Protein AF-A0A950GGT5-F1 (afdb_monomer_lite)

pLDDT: mean 89.93, std 8.47, range [49.12, 97.88]

Secondary structure (DSSP, 8-state):
-EEEEEEETTTTEEEEEEEEEEEES-THHHHHHHHHHHHTTPPPP--GGG-TTTT-EEEEEEEEEEEEEEEEEEETTEEEEEEEEEEEEEESEEEEEEEEEEEEEE--S-TTT--GGG--STT-PPPPPPPPPTTPPPEEEEEEEEEEEEEEEEHHHH--SS--SS---TTTB-SEEEEEEEEEEEE-TTSEEEEEEEEEE--SBSSSTT---EEEEEEEEEE---

Radius of gyration: 19.51 Å; chains: 1; bounding box: 48×32×56 Å

Structure (mmCIF, N/CA/C/O backbone):
data_AF-A0A950GGT5-F1
#
_entry.id   AF-A0A950GGT5-F1
#
loop_
_atom_site.group_PDB
_atom_site.id
_atom_site.type_symbol
_atom_site.label_atom_id
_atom_site.label_alt_id
_atom_site.label_comp_id
_atom_site.label_asym_id
_atom_site.label_entity_id
_atom_site.label_seq_id
_atom_site.pdbx_PDB_ins_code
_atom_site.Cartn_x
_atom_site.Cartn_y
_atom_site.Cartn_z
_atom_site.occupancy
_atom_site.B_iso_or_equiv
_atom_site.auth_seq_id
_atom_site.auth_comp_id
_atom_site.auth_asym_id
_atom_site.auth_atom_id
_atom_site.pdbx_PDB_model_num
ATOM 1 N N . SER A 1 1 ? 3.793 -14.021 6.081 1.00 65.44 1 SER A N 1
ATOM 2 C CA . SER A 1 1 ? 2.781 -14.012 5.007 1.00 65.44 1 SER A CA 1
ATOM 3 C C . SER A 1 1 ? 3.219 -14.986 3.924 1.00 65.44 1 SER A C 1
ATOM 5 O O . SER A 1 1 ? 4.414 -15.209 3.765 1.00 65.44 1 SER A O 1
ATOM 7 N N . ALA A 1 2 ? 2.273 -15.600 3.218 1.00 77.38 2 ALA A N 1
ATOM 8 C CA . ALA A 1 2 ? 2.533 -16.415 2.033 1.00 77.38 2 ALA A CA 1
ATOM 9 C C . ALA A 1 2 ? 1.806 -15.784 0.844 1.00 77.38 2 ALA A C 1
ATOM 11 O O . ALA A 1 2 ? 0.680 -15.319 1.000 1.00 77.38 2 ALA A O 1
ATOM 12 N N . GLY A 1 3 ? 2.434 -15.742 -0.329 1.00 80.56 3 GLY A N 1
ATOM 13 C CA . GLY A 1 3 ? 1.868 -15.087 -1.504 1.00 80.56 3 GLY A CA 1
ATOM 14 C C . GLY A 1 3 ? 2.133 -15.864 -2.783 1.00 80.56 3 GLY A C 1
ATOM 15 O O . GLY A 1 3 ? 3.151 -16.540 -2.913 1.00 80.56 3 GLY A O 1
ATOM 16 N N . ARG A 1 4 ? 1.210 -15.756 -3.736 1.00 84.81 4 ARG A N 1
ATOM 17 C CA . ARG A 1 4 ? 1.346 -16.307 -5.084 1.00 84.81 4 ARG A CA 1
ATOM 18 C C . ARG A 1 4 ? 0.984 -15.241 -6.103 1.00 84.81 4 ARG A C 1
ATOM 20 O O . ARG A 1 4 ? 0.056 -14.464 -5.887 1.00 84.81 4 ARG A O 1
ATOM 27 N N . ARG A 1 5 ? 1.703 -15.232 -7.223 1.00 86.69 5 ARG A N 1
ATOM 28 C CA . ARG A 1 5 ? 1.415 -14.386 -8.378 1.00 86.69 5 ARG A CA 1
ATOM 29 C C . ARG A 1 5 ? 1.365 -15.233 -9.641 1.00 86.69 5 ARG A C 1
ATOM 31 O O . ARG A 1 5 ? 2.192 -16.122 -9.826 1.00 86.69 5 ARG A O 1
ATOM 38 N N . TYR A 1 6 ? 0.392 -14.945 -10.490 1.00 90.25 6 TYR A N 1
ATOM 39 C CA . TYR A 1 6 ? 0.270 -15.494 -11.832 1.00 90.25 6 TYR A CA 1
ATOM 40 C C . TYR A 1 6 ? 0.223 -14.333 -12.821 1.00 90.25 6 TYR A C 1
ATOM 42 O O . TYR A 1 6 ? -0.478 -13.351 -12.589 1.00 90.25 6 TYR A O 1
ATOM 50 N N . VAL A 1 7 ? 0.985 -14.426 -13.905 1.00 91.00 7 VAL A N 1
ATOM 51 C CA . VAL A 1 7 ? 1.104 -13.363 -14.904 1.00 91.00 7 VAL A CA 1
ATOM 52 C C . VAL A 1 7 ? 0.819 -13.961 -16.272 1.00 91.00 7 VAL A C 1
ATOM 54 O O . VAL A 1 7 ? 1.401 -14.981 -16.629 1.00 91.00 7 VAL A O 1
ATOM 57 N N . SER A 1 8 ? -0.043 -13.299 -17.038 1.00 93.06 8 SER A N 1
ATOM 58 C CA . SER A 1 8 ? -0.259 -13.556 -18.458 1.00 93.06 8 SER A CA 1
ATOM 59 C C . SER A 1 8 ? 0.102 -12.283 -19.233 1.00 93.06 8 SER A C 1
ATOM 61 O O . SER A 1 8 ? -0.724 -11.369 -19.328 1.00 93.06 8 SER A O 1
ATOM 63 N N . PRO A 1 9 ? 1.349 -12.175 -19.736 1.00 86.00 9 PRO A N 1
ATOM 64 C CA . PRO A 1 9 ? 1.796 -10.994 -20.471 1.00 86.00 9 PRO A CA 1
ATOM 65 C C . PRO A 1 9 ? 0.987 -10.754 -21.748 1.00 86.00 9 PRO A C 1
ATOM 67 O O . PRO A 1 9 ? 0.611 -9.619 -22.007 1.00 86.00 9 PRO A O 1
ATOM 70 N N . GLU A 1 10 ? 0.657 -11.818 -22.488 1.00 89.50 10 GLU A N 1
ATOM 71 C CA . GLU A 1 10 ? -0.132 -11.749 -23.729 1.00 89.50 10 GLU A CA 1
ATOM 72 C C . GLU A 1 10 ? -1.536 -11.187 -23.498 1.00 89.50 10 GLU A C 1
ATOM 74 O O . GLU A 1 10 ? -2.029 -10.388 -24.287 1.00 89.50 10 GLU A O 1
ATOM 79 N N . ALA A 1 11 ? -2.169 -11.564 -22.384 1.00 92.25 11 ALA A N 1
ATOM 80 C CA . ALA A 1 11 ? -3.469 -11.028 -22.006 1.00 92.25 11 ALA A CA 1
ATOM 81 C C . ALA A 1 11 ? -3.375 -9.650 -21.328 1.00 92.25 11 ALA A C 1
ATOM 83 O O . ALA A 1 11 ? -4.411 -9.057 -21.035 1.00 92.25 11 ALA A O 1
ATOM 84 N N . GLY A 1 12 ? -2.169 -9.161 -21.012 1.00 94.69 12 GLY A N 1
ATOM 85 C CA . GLY A 1 12 ? -1.969 -7.928 -20.252 1.00 94.69 12 GLY A CA 1
ATOM 86 C C . GLY A 1 12 ? -2.544 -7.995 -18.834 1.00 94.69 12 GLY A C 1
ATOM 87 O O . GLY A 1 12 ? -3.018 -6.982 -18.325 1.00 94.69 12 GLY A O 1
ATOM 88 N N . VAL A 1 13 ? -2.548 -9.175 -18.195 1.00 96.00 13 VAL A N 1
ATOM 89 C CA . VAL A 1 13 ? -3.193 -9.398 -16.887 1.00 96.00 13 VAL A CA 1
ATOM 90 C C . VAL A 1 13 ? -2.252 -10.082 -15.894 1.00 96.00 13 VAL A C 1
ATOM 92 O O . VAL A 1 13 ? -1.500 -10.994 -16.236 1.00 96.00 13 VAL A O 1
ATOM 95 N N . ALA A 1 14 ? -2.334 -9.671 -14.630 1.00 93.38 14 ALA A N 1
ATOM 96 C CA . ALA A 1 14 ? -1.645 -10.308 -13.517 1.00 93.38 14 ALA A CA 1
ATOM 97 C C . ALA A 1 14 ? -2.602 -10.504 -12.339 1.00 93.38 14 ALA A C 1
ATOM 99 O O . ALA A 1 14 ? -3.443 -9.654 -12.053 1.00 93.38 14 ALA A O 1
ATOM 100 N N . TYR A 1 15 ? -2.455 -11.627 -11.650 1.00 92.88 15 TYR A N 1
ATOM 101 C CA . TYR A 1 15 ? -3.215 -11.984 -10.463 1.00 92.88 15 TYR A CA 1
ATOM 102 C C . TYR A 1 15 ? -2.256 -12.175 -9.300 1.00 92.88 15 TYR A C 1
ATOM 104 O O . TYR A 1 15 ? -1.205 -12.800 -9.458 1.00 92.88 15 TYR A O 1
ATOM 112 N N . SER A 1 16 ? -2.620 -11.685 -8.125 1.00 90.50 16 SER A N 1
ATOM 113 C CA . SER A 1 16 ? -1.920 -11.990 -6.883 1.00 90.50 16 SER A CA 1
ATOM 114 C C . SER A 1 16 ? -2.898 -12.431 -5.812 1.00 90.50 16 SER A C 1
ATOM 116 O O . SER A 1 16 ? -4.041 -11.990 -5.773 1.00 90.50 16 SER A O 1
ATOM 118 N N . SER A 1 17 ? -2.430 -13.310 -4.937 1.00 90.12 17 SER A N 1
ATOM 119 C CA . SER A 1 17 ? -3.136 -13.694 -3.723 1.00 90.12 17 SER A CA 1
ATOM 120 C C . SER A 1 17 ? -2.151 -13.779 -2.570 1.00 90.12 17 SER A C 1
ATOM 122 O O . SER A 1 17 ? -1.040 -14.283 -2.764 1.00 90.12 17 SER A O 1
ATOM 124 N N . SER A 1 18 ? -2.554 -13.348 -1.383 1.00 89.00 18 SER A N 1
ATOM 125 C CA . SER A 1 18 ? -1.742 -13.422 -0.172 1.00 89.00 18 SER A CA 1
ATOM 126 C C . SER A 1 18 ? -2.561 -13.946 1.006 1.00 89.00 18 SER A C 1
ATOM 128 O O . SER A 1 18 ? -3.765 -13.721 1.105 1.00 89.00 18 SER A O 1
ATOM 130 N N . LEU A 1 19 ? -1.895 -14.678 1.895 1.00 90.69 19 LEU A N 1
ATOM 131 C CA . LEU A 1 19 ? -2.415 -15.096 3.187 1.00 90.69 19 LEU A CA 1
ATOM 132 C C . LEU A 1 19 ? -1.481 -14.571 4.277 1.00 90.69 19 LEU A C 1
ATOM 134 O O . LEU A 1 19 ? -0.281 -14.874 4.305 1.00 90.69 19 LEU A O 1
ATOM 138 N N . THR A 1 20 ? -2.045 -13.799 5.192 1.00 90.12 20 THR A N 1
ATOM 139 C CA . THR A 1 20 ? -1.350 -13.240 6.346 1.00 90.12 20 THR A CA 1
ATOM 140 C C . THR A 1 20 ? -1.966 -13.808 7.611 1.00 90.12 20 THR A C 1
ATOM 142 O O . THR A 1 20 ? -3.182 -13.822 7.762 1.00 90.12 20 THR A O 1
ATOM 145 N N . PHE A 1 21 ? -1.113 -14.275 8.515 1.00 91.75 21 PHE A N 1
ATOM 146 C CA . PHE A 1 21 ? -1.467 -14.689 9.865 1.00 91.75 21 PHE A CA 1
ATOM 147 C C . PHE A 1 21 ? -0.651 -13.844 10.839 1.00 91.75 21 PHE A C 1
ATOM 149 O O . PHE A 1 21 ? 0.522 -13.565 10.573 1.00 91.75 21 PHE A O 1
ATOM 156 N N . GLY A 1 22 ? -1.261 -13.435 11.944 1.00 91.62 22 GLY A N 1
ATOM 157 C CA . GLY A 1 22 ? -0.609 -12.614 12.953 1.00 91.62 22 GLY A CA 1
ATOM 158 C C . GLY A 1 22 ? -1.349 -12.631 14.281 1.00 91.62 22 GLY A C 1
ATOM 159 O O . GLY A 1 22 ? -2.298 -13.389 14.470 1.00 91.62 22 GLY A O 1
ATOM 160 N N . ILE A 1 23 ? -0.902 -11.776 15.197 1.00 92.94 23 ILE A N 1
ATOM 161 C CA . ILE A 1 23 ? -1.513 -11.570 16.511 1.00 92.94 23 ILE A CA 1
ATOM 162 C C . ILE A 1 23 ? -1.778 -10.069 16.671 1.00 92.94 23 ILE A C 1
ATOM 164 O O . ILE A 1 23 ? -0.880 -9.258 16.443 1.00 92.94 23 ILE A O 1
ATOM 168 N N . MET A 1 24 ? -3.004 -9.701 17.040 1.00 92.12 24 MET A N 1
ATOM 169 C CA . MET A 1 24 ? -3.442 -8.321 17.278 1.00 92.12 24 MET A CA 1
ATOM 170 C C . MET A 1 24 ? -3.563 -8.040 18.780 1.00 92.12 24 MET A C 1
ATOM 172 O O . MET A 1 24 ? -3.943 -8.934 19.526 1.00 92.12 24 MET A O 1
ATOM 176 N N . GLY A 1 25 ? -3.271 -6.806 19.210 1.00 91.00 25 GLY A N 1
ATOM 177 C CA . GLY A 1 25 ? -3.500 -6.351 20.591 1.00 91.00 25 GLY A CA 1
ATOM 178 C C . GLY A 1 25 ? -2.422 -6.764 21.600 1.00 91.00 25 GLY A C 1
ATOM 179 O O . GLY A 1 25 ? -2.698 -6.913 22.789 1.00 91.00 25 GLY A O 1
ATOM 180 N N . LEU A 1 26 ? -1.190 -6.983 21.123 1.00 91.38 26 LEU A N 1
ATOM 181 C CA . LEU A 1 26 ? -0.014 -7.169 21.975 1.00 91.38 26 LEU A CA 1
ATOM 182 C C . LEU A 1 26 ? 0.490 -5.826 22.520 1.00 91.38 26 LEU A C 1
ATOM 184 O O . LEU A 1 26 ? 0.577 -4.842 21.786 1.00 91.38 26 LEU A O 1
ATOM 188 N N . ASP A 1 27 ? 0.981 -5.834 23.759 1.00 89.38 27 ASP A N 1
ATOM 189 C CA . ASP A 1 27 ? 1.538 -4.645 24.422 1.00 89.38 27 ASP A CA 1
ATOM 190 C C . ASP A 1 27 ? 2.841 -4.122 23.789 1.00 89.38 27 ASP A C 1
ATOM 192 O O . ASP A 1 27 ? 3.298 -3.027 24.108 1.00 89.38 27 ASP A O 1
ATOM 196 N N . ALA A 1 28 ? 3.443 -4.858 22.850 1.00 88.44 28 ALA A N 1
ATOM 197 C CA . ALA A 1 28 ? 4.661 -4.431 22.160 1.00 88.44 28 ALA A CA 1
ATOM 198 C C . ALA A 1 28 ? 4.506 -3.053 21.485 1.00 88.44 28 ALA A C 1
ATOM 200 O O . ALA A 1 28 ? 5.418 -2.225 21.539 1.00 88.44 28 ALA A O 1
ATOM 201 N N . ALA A 1 29 ? 3.339 -2.775 20.894 1.00 86.50 29 ALA A N 1
ATOM 202 C CA . ALA A 1 29 ? 3.072 -1.493 20.247 1.00 86.50 29 ALA A CA 1
ATOM 203 C C . ALA A 1 29 ? 3.017 -0.332 21.260 1.00 86.50 29 ALA A C 1
ATOM 205 O O . ALA A 1 29 ? 3.530 0.753 20.974 1.00 86.50 29 ALA A O 1
ATOM 206 N N . ARG A 1 30 ? 2.496 -0.586 22.471 1.00 88.25 30 ARG A N 1
ATOM 207 C CA . ARG A 1 30 ? 2.522 0.359 23.594 1.00 88.25 30 ARG A CA 1
ATOM 208 C C . ARG A 1 30 ? 3.947 0.748 23.942 1.00 88.25 30 ARG A C 1
ATOM 210 O O . ARG A 1 30 ? 4.262 1.936 23.990 1.00 88.25 30 ARG A O 1
ATOM 217 N N . SER A 1 31 ? 4.815 -0.238 24.151 1.00 90.12 31 SER A N 1
ATOM 218 C CA . SER A 1 31 ? 6.215 0.002 24.511 1.00 90.12 31 SER A CA 1
ATOM 219 C C . SER A 1 31 ? 6.940 0.853 23.465 1.00 90.12 31 SER A C 1
ATOM 221 O O . SER A 1 31 ? 7.623 1.811 23.825 1.00 90.12 31 SER A O 1
ATOM 223 N N . VAL A 1 32 ? 6.741 0.558 22.175 1.00 89.00 32 VAL A N 1
ATOM 224 C CA . VAL A 1 32 ? 7.345 1.331 21.077 1.00 89.00 32 VAL A CA 1
ATOM 225 C C . VAL A 1 32 ? 6.818 2.767 21.049 1.00 89.00 32 VAL A C 1
ATOM 227 O O . VAL A 1 32 ? 7.612 3.705 20.964 1.00 89.00 32 VAL A O 1
ATOM 230 N N . GLN A 1 33 ? 5.501 2.969 21.165 1.00 88.31 33 GLN A N 1
ATOM 231 C CA . GLN A 1 33 ? 4.923 4.313 21.137 1.00 88.31 33 GLN A CA 1
ATOM 232 C C . GLN A 1 33 ? 5.391 5.162 22.327 1.00 88.31 33 GLN A C 1
ATOM 234 O O . GLN A 1 33 ? 5.772 6.317 22.136 1.00 88.31 33 GLN A O 1
ATOM 239 N N . HIS A 1 34 ? 5.418 4.596 23.538 1.00 89.31 34 HIS A N 1
ATOM 240 C CA . HIS A 1 34 ? 5.934 5.291 24.719 1.00 89.31 34 HIS A CA 1
ATOM 241 C C . HIS A 1 34 ? 7.407 5.677 24.559 1.00 89.31 34 HIS A C 1
ATOM 243 O O . HIS A 1 34 ? 7.781 6.795 24.921 1.00 89.31 34 HIS A O 1
ATOM 249 N N . ALA A 1 35 ? 8.239 4.795 23.995 1.00 90.31 35 ALA A N 1
ATOM 250 C CA . ALA A 1 35 ? 9.644 5.100 23.740 1.00 90.31 35 ALA A CA 1
ATOM 251 C C . ALA A 1 35 ? 9.784 6.280 22.767 1.00 90.31 35 ALA A C 1
ATOM 253 O O . ALA A 1 35 ? 10.489 7.240 23.069 1.00 90.31 35 ALA A O 1
ATOM 254 N N . LEU A 1 36 ? 9.049 6.261 21.650 1.00 90.88 36 LEU A N 1
ATOM 255 C CA . LEU A 1 36 ? 9.064 7.351 20.672 1.00 90.88 36 LEU A CA 1
ATOM 256 C C . LEU A 1 36 ? 8.577 8.673 21.273 1.00 90.88 36 LEU A C 1
ATOM 258 O O . LEU A 1 36 ? 9.270 9.676 21.145 1.00 90.88 36 LEU A O 1
ATOM 262 N N . HIS A 1 37 ? 7.444 8.676 21.982 1.00 91.44 37 HIS A N 1
ATOM 263 C CA . HIS A 1 37 ? 6.910 9.892 22.605 1.00 91.44 37 HIS A CA 1
ATOM 264 C C . HIS A 1 37 ? 7.854 10.459 23.670 1.00 91.44 37 HIS A C 1
ATOM 266 O O . HIS A 1 37 ? 7.971 11.675 23.805 1.00 91.44 37 HIS A O 1
ATOM 272 N N . SER A 1 38 ? 8.561 9.591 24.397 1.00 91.56 38 SER A N 1
ATOM 273 C CA . SER A 1 38 ? 9.586 10.013 25.356 1.00 91.56 38 SER A CA 1
ATOM 274 C C . SER A 1 38 ? 10.792 10.645 24.657 1.00 91.56 38 SER A C 1
ATOM 276 O O . SER A 1 38 ? 11.288 11.670 25.115 1.00 91.56 38 SER A O 1
ATOM 278 N N . LEU A 1 39 ? 11.230 10.081 23.526 1.00 93.94 39 LEU A N 1
ATOM 279 C CA . LEU A 1 39 ? 12.346 10.611 22.735 1.00 93.94 39 LEU A CA 1
ATOM 280 C C . LEU A 1 39 ? 12.018 11.954 22.066 1.00 93.94 39 LEU A C 1
ATOM 282 O O . LEU A 1 39 ? 12.896 12.803 21.945 1.00 93.94 39 LEU A O 1
ATOM 286 N N . THR A 1 40 ? 10.771 12.161 21.638 1.00 92.12 40 THR A N 1
ATOM 287 C CA . THR A 1 40 ? 10.334 13.388 20.949 1.00 92.12 40 THR A CA 1
ATOM 288 C C . THR A 1 40 ? 9.740 14.443 21.885 1.00 92.12 40 THR A C 1
ATOM 290 O O . THR A 1 40 ? 9.290 15.485 21.410 1.00 92.12 40 THR A O 1
ATOM 293 N N . GLY A 1 41 ? 9.679 14.184 23.197 1.00 90.38 41 GLY A N 1
ATOM 294 C CA . GLY A 1 41 ? 9.045 15.080 24.174 1.00 90.38 41 GLY A CA 1
ATOM 295 C C . GLY A 1 41 ? 7.536 15.262 23.957 1.00 90.38 41 GLY A C 1
ATOM 296 O O . GLY A 1 41 ? 6.969 16.291 24.318 1.00 90.38 41 GLY A O 1
ATOM 297 N N . SER A 1 42 ? 6.881 14.292 23.317 1.00 90.31 42 SER A N 1
ATOM 298 C CA . SER A 1 42 ? 5.453 14.343 22.997 1.00 90.31 42 SER A CA 1
ATOM 299 C C . SER A 1 42 ? 4.582 13.900 24.177 1.00 90.31 42 SER A C 1
ATOM 301 O O . SER A 1 42 ? 5.008 13.136 25.043 1.00 90.31 42 SER A O 1
ATOM 303 N N . VAL A 1 43 ? 3.323 14.355 24.195 1.00 90.31 43 VAL A N 1
ATOM 304 C CA . VAL A 1 43 ? 2.336 13.969 25.219 1.00 90.31 43 VAL A CA 1
ATOM 305 C C . VAL A 1 43 ? 2.185 12.451 25.248 1.00 90.31 43 VAL A C 1
ATOM 307 O O . VAL A 1 43 ? 1.958 11.835 24.209 1.00 90.31 43 VAL A O 1
ATOM 310 N N . GLN A 1 44 ? 2.305 11.842 26.427 1.00 87.50 44 GLN A N 1
ATOM 311 C CA . GLN A 1 44 ? 2.269 10.386 26.558 1.00 87.50 44 GLN A CA 1
ATOM 312 C C . GLN A 1 44 ? 0.894 9.822 26.175 1.00 87.50 44 GLN A C 1
ATOM 314 O O . GLN A 1 44 ? -0.122 10.330 26.662 1.00 87.50 44 GLN A O 1
ATOM 319 N N . PRO A 1 45 ? 0.847 8.769 25.339 1.00 85.19 45 PRO A N 1
ATOM 320 C CA . PRO A 1 45 ? -0.406 8.203 24.867 1.00 85.19 45 PRO A CA 1
ATOM 321 C C . PRO A 1 45 ? -1.188 7.603 26.039 1.00 85.19 45 PRO A C 1
ATOM 323 O O . PRO A 1 45 ? -0.675 6.776 26.793 1.00 85.19 45 PRO A O 1
ATOM 326 N N . GLN A 1 46 ? -2.442 8.022 26.176 1.00 84.25 46 GLN A N 1
ATOM 327 C CA . GLN A 1 46 ? -3.408 7.452 27.113 1.00 84.25 46 GLN A CA 1
ATOM 328 C C . GLN A 1 46 ? -4.429 6.644 26.305 1.00 84.25 46 GLN A C 1
ATOM 330 O O . GLN A 1 46 ? -4.777 7.041 25.196 1.00 84.25 46 GLN A O 1
ATOM 335 N N . GLY A 1 47 ? -4.889 5.508 26.834 1.00 87.50 47 GLY A N 1
ATOM 336 C CA . GLY A 1 47 ? -5.920 4.686 26.181 1.00 87.50 47 GLY A CA 1
ATOM 337 C C . GLY A 1 47 ? -5.501 3.270 25.785 1.00 87.50 47 GLY A C 1
ATOM 338 O O . GLY A 1 47 ? -6.337 2.512 25.313 1.00 87.50 47 GLY A O 1
ATOM 339 N N . TRP A 1 48 ? -4.254 2.859 26.040 1.00 89.62 48 TRP A N 1
ATOM 340 C CA . TRP A 1 48 ? -3.811 1.472 25.816 1.00 89.62 48 TRP A CA 1
ATOM 341 C C . TRP A 1 48 ? -4.603 0.427 26.621 1.00 89.62 48 TRP A C 1
ATOM 343 O O . TRP A 1 48 ? -4.648 -0.735 26.230 1.00 89.62 48 TRP A O 1
ATOM 353 N N . SER A 1 49 ? -5.259 0.832 27.713 1.00 87.94 49 SER A N 1
ATOM 354 C CA . SER A 1 49 ? -6.211 -0.001 28.462 1.00 87.94 49 SER A CA 1
ATOM 355 C C . SER A 1 49 ? -7.479 -0.351 27.677 1.00 87.94 49 SER A C 1
ATOM 357 O O . SER A 1 49 ? -8.132 -1.326 28.023 1.00 87.94 49 SER A O 1
ATOM 359 N N . HIS A 1 50 ? -7.799 0.418 26.633 1.00 89.94 50 HIS A N 1
ATOM 360 C CA . HIS A 1 50 ? -8.980 0.274 25.773 1.00 89.94 50 HIS A CA 1
ATOM 361 C C . HIS A 1 50 ? -8.595 -0.187 24.356 1.00 89.94 50 HIS A C 1
ATOM 363 O O . HIS A 1 50 ? -9.314 0.062 23.390 1.00 89.94 50 HIS A O 1
ATOM 369 N N . GLN A 1 51 ? -7.407 -0.786 24.193 1.00 91.31 51 GLN A N 1
ATOM 370 C CA . GLN A 1 51 ? -6.965 -1.272 22.888 1.00 91.31 51 GLN A CA 1
ATOM 371 C C . GLN A 1 51 ? -7.837 -2.441 22.420 1.00 91.31 51 GLN A C 1
ATOM 373 O O . GLN A 1 51 ? -8.205 -3.321 23.202 1.00 91.31 51 GLN A O 1
ATOM 378 N N . ILE A 1 52 ? -8.086 -2.497 21.114 1.00 92.25 52 ILE A N 1
ATOM 379 C CA . ILE A 1 52 ? -8.734 -3.652 20.505 1.00 92.25 52 ILE A CA 1
ATOM 380 C C . ILE A 1 52 ? -7.884 -4.913 20.713 1.00 92.25 52 ILE A C 1
ATOM 382 O O . ILE A 1 52 ? -6.660 -4.894 20.540 1.00 92.25 52 ILE A O 1
ATOM 386 N N . SER A 1 53 ? -8.554 -6.020 21.044 1.00 92.12 53 SER A N 1
ATOM 387 C CA . SER A 1 53 ? -7.946 -7.351 21.194 1.00 92.12 53 SER A CA 1
ATOM 388 C C . SER A 1 53 ? -6.869 -7.429 22.285 1.00 92.12 53 SER A C 1
ATOM 390 O O . SER A 1 53 ? -5.901 -8.182 22.156 1.00 92.12 53 SER A O 1
ATOM 392 N N . ALA A 1 54 ? -7.023 -6.653 23.366 1.00 90.88 54 ALA A N 1
ATOM 393 C CA . ALA A 1 54 ? -6.054 -6.582 24.457 1.00 90.88 54 ALA A CA 1
ATOM 394 C C . ALA A 1 54 ? -5.614 -7.971 24.968 1.00 90.88 54 ALA A C 1
ATOM 396 O O . ALA A 1 54 ? -6.431 -8.858 25.256 1.00 90.88 54 ALA A O 1
ATOM 397 N N . GLY A 1 55 ? -4.294 -8.142 25.094 1.00 88.56 55 GLY A N 1
ATOM 398 C CA . GLY A 1 55 ? -3.662 -9.385 25.541 1.00 88.56 55 GLY A CA 1
ATOM 399 C C . GLY A 1 55 ? -3.299 -10.354 24.413 1.00 88.56 55 GLY A C 1
ATOM 400 O O . GLY A 1 55 ? -2.804 -11.444 24.694 1.00 88.56 55 GLY A O 1
ATOM 401 N N . GLY A 1 56 ? -3.496 -9.964 23.154 1.00 91.62 56 GLY A N 1
ATOM 402 C CA . GLY A 1 56 ? -3.119 -10.776 22.008 1.00 91.62 56 GLY A CA 1
ATOM 403 C C . GLY A 1 56 ? -4.233 -11.718 21.562 1.00 91.62 56 GLY A C 1
ATOM 404 O O . GLY A 1 56 ? -4.754 -12.536 22.324 1.00 91.62 56 GLY A O 1
ATOM 405 N N . GLU A 1 57 ? -4.563 -11.651 20.280 1.00 94.25 57 GLU A N 1
ATOM 406 C CA . GLU A 1 57 ? -5.531 -12.541 19.657 1.00 94.25 57 GLU A CA 1
ATOM 407 C C . GLU A 1 57 ? -5.130 -12.848 18.211 1.00 94.25 57 GLU A C 1
ATOM 409 O O . GLU A 1 57 ? -4.720 -11.935 17.484 1.00 94.25 57 GLU A O 1
ATOM 414 N N . PRO A 1 58 ? -5.208 -14.121 17.782 1.00 94.19 58 PRO A N 1
ATOM 415 C CA . PRO A 1 58 ? -4.836 -14.500 16.431 1.00 94.19 58 PRO A CA 1
ATOM 416 C C . PRO A 1 58 ? -5.725 -13.792 15.414 1.00 94.19 58 PRO A C 1
ATOM 418 O O . PRO A 1 58 ? -6.925 -13.618 15.611 1.00 94.19 58 PRO A O 1
ATOM 421 N N . THR A 1 59 ? -5.126 -13.412 14.296 1.00 94.00 59 THR A N 1
ATOM 422 C CA . THR A 1 59 ? -5.832 -12.785 13.190 1.00 94.00 59 THR A CA 1
ATOM 423 C C . THR A 1 59 ? -5.319 -13.340 11.871 1.00 94.00 59 THR A C 1
ATOM 425 O O . THR A 1 59 ? -4.166 -13.766 11.751 1.00 94.00 59 THR A O 1
ATOM 428 N N . LEU A 1 60 ? -6.200 -13.365 10.880 1.00 93.81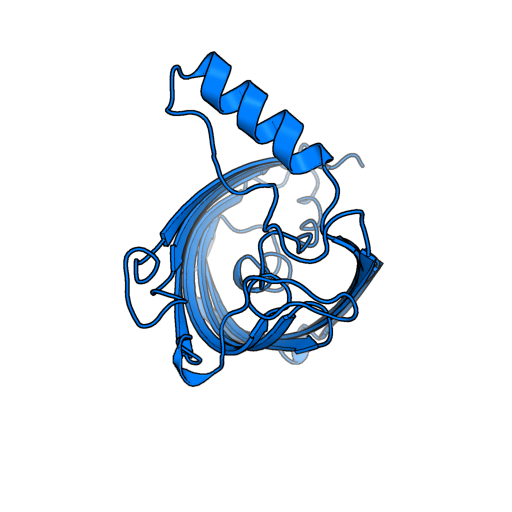 60 LEU A N 1
ATOM 429 C CA . LEU A 1 60 ? -5.928 -13.908 9.561 1.00 93.81 60 LEU A CA 1
ATOM 430 C C . LEU A 1 60 ? -6.509 -12.966 8.517 1.00 93.81 60 LEU A C 1
ATOM 432 O O . LEU A 1 60 ? -7.620 -12.469 8.685 1.00 93.81 60 LEU A O 1
ATOM 436 N N . ARG A 1 61 ? -5.786 -12.767 7.420 1.00 92.88 61 ARG A N 1
ATOM 437 C CA . ARG A 1 61 ? -6.268 -12.035 6.256 1.00 92.88 61 ARG A CA 1
ATOM 438 C C . ARG A 1 61 ? -5.912 -12.775 4.980 1.00 92.88 61 ARG A C 1
ATOM 440 O O . ARG A 1 61 ? -4.745 -13.100 4.766 1.00 92.88 61 ARG A O 1
ATOM 447 N N . TYR A 1 62 ? -6.904 -12.989 4.128 1.00 93.00 62 TYR A N 1
ATOM 448 C CA . TYR A 1 62 ? -6.704 -13.422 2.751 1.00 93.00 62 TYR A CA 1
ATOM 449 C C . TYR A 1 62 ? -6.964 -12.242 1.817 1.00 93.00 62 TYR A C 1
ATOM 451 O O . TYR A 1 62 ? -8.018 -11.615 1.922 1.00 93.00 62 TYR A O 1
ATOM 459 N N . SER A 1 63 ? -6.028 -11.945 0.918 1.00 92.44 63 SER A N 1
ATOM 460 C CA . SER A 1 63 ? -6.164 -10.888 -0.088 1.00 92.44 63 SER A CA 1
ATOM 461 C C . SER A 1 63 ? -6.006 -11.459 -1.492 1.00 92.44 63 SER A C 1
ATOM 463 O O . SER A 1 63 ? -5.230 -12.389 -1.714 1.00 92.44 63 SER A O 1
ATOM 465 N N . THR A 1 64 ? -6.702 -10.865 -2.456 1.00 93.19 64 THR A N 1
ATOM 466 C CA . THR A 1 64 ? -6.553 -11.137 -3.887 1.00 93.19 64 THR A CA 1
ATOM 467 C C . THR A 1 64 ? -6.568 -9.836 -4.678 1.00 93.19 64 THR A C 1
ATOM 469 O O . THR A 1 64 ? -7.245 -8.881 -4.297 1.00 93.19 64 THR A O 1
ATOM 472 N N . ALA A 1 65 ? -5.844 -9.791 -5.790 1.00 93.44 65 ALA A N 1
ATOM 473 C CA . ALA A 1 65 ? -5.889 -8.681 -6.725 1.00 93.44 65 ALA A CA 1
ATOM 474 C C . ALA A 1 65 ? -5.759 -9.163 -8.170 1.00 93.44 65 ALA A C 1
ATOM 476 O O . ALA A 1 65 ? -5.009 -10.093 -8.469 1.00 93.44 65 ALA A O 1
ATOM 477 N N . ARG A 1 66 ? -6.460 -8.477 -9.072 1.00 94.62 66 ARG A N 1
ATOM 478 C CA . ARG A 1 66 ? -6.319 -8.590 -10.522 1.00 94.62 66 ARG A CA 1
ATOM 479 C C . ARG A 1 66 ? -5.905 -7.237 -11.074 1.00 94.62 66 ARG A C 1
ATOM 481 O O . ARG A 1 66 ? -6.622 -6.257 -10.904 1.00 94.62 66 ARG A O 1
ATOM 488 N N . GLN A 1 67 ? -4.782 -7.217 -11.770 1.00 94.62 67 GLN A N 1
ATOM 489 C CA . GLN A 1 67 ? -4.248 -6.061 -12.476 1.00 94.62 67 GLN A CA 1
ATOM 490 C C . GLN A 1 67 ? -4.442 -6.272 -13.973 1.00 94.62 67 GLN A C 1
ATOM 492 O O . GLN A 1 67 ? -4.264 -7.392 -14.459 1.00 94.62 67 GLN A O 1
ATOM 497 N N . ALA A 1 68 ? -4.758 -5.211 -14.702 1.00 96.56 68 ALA A N 1
ATOM 498 C CA . ALA A 1 68 ? -4.791 -5.236 -16.154 1.00 96.56 68 ALA A CA 1
ATOM 499 C C . ALA A 1 68 ? -4.163 -3.971 -16.738 1.00 96.56 68 ALA A C 1
ATOM 501 O O . ALA A 1 68 ? -4.474 -2.853 -16.313 1.00 96.56 68 ALA A O 1
ATOM 502 N N . LEU A 1 69 ? -3.277 -4.176 -17.708 1.00 96.62 69 LEU A N 1
ATOM 503 C CA . LEU A 1 69 ? -2.626 -3.119 -18.465 1.00 96.62 69 LEU A CA 1
ATOM 504 C C . LEU A 1 69 ? -3.684 -2.338 -19.258 1.00 96.62 69 LEU A C 1
ATOM 506 O O . LEU A 1 69 ? -4.498 -2.925 -19.967 1.00 96.62 69 LEU A O 1
ATOM 510 N N . LEU A 1 70 ? -3.684 -1.015 -19.108 1.00 97.00 70 LEU A N 1
ATOM 511 C CA . LEU A 1 70 ? -4.519 -0.102 -19.893 1.00 97.00 70 LEU A CA 1
ATOM 512 C C . LEU A 1 70 ? -3.801 0.335 -21.165 1.00 97.00 70 LEU A C 1
ATOM 514 O O . LEU A 1 70 ? -4.422 0.453 -22.216 1.00 97.00 70 LEU A O 1
ATOM 518 N N . GLY A 1 71 ? -2.496 0.568 -21.064 1.00 95.94 71 GLY A N 1
ATOM 519 C CA . GLY A 1 71 ? -1.677 0.940 -22.201 1.00 95.94 71 GLY A CA 1
ATOM 520 C C . GLY A 1 71 ? -0.266 1.327 -21.798 1.00 95.94 71 GLY A C 1
ATOM 521 O O . GLY A 1 71 ? -0.007 1.711 -20.652 1.00 95.94 71 GLY A O 1
ATOM 522 N N . GLU A 1 72 ? 0.617 1.243 -22.779 1.00 95.50 72 GLU A N 1
ATOM 523 C CA . GLU A 1 72 ? 1.996 1.708 -22.722 1.00 95.50 72 GLU A CA 1
ATOM 524 C C . GLU A 1 72 ? 2.123 2.961 -23.591 1.00 95.50 72 GLU A C 1
ATOM 526 O O . GLU A 1 72 ? 1.414 3.125 -24.587 1.00 95.50 72 GLU A O 1
ATOM 531 N N . PHE A 1 73 ? 2.989 3.880 -23.188 1.00 95.50 73 PHE A N 1
ATOM 532 C CA . PHE A 1 73 ? 3.152 5.167 -23.852 1.00 95.50 73 PHE A CA 1
ATOM 533 C C . PHE A 1 73 ? 4.598 5.655 -23.783 1.00 95.50 73 PHE A C 1
ATOM 535 O O . PHE A 1 73 ? 5.387 5.234 -22.940 1.00 95.50 73 PHE A O 1
ATOM 542 N N . GLY A 1 74 ? 4.945 6.587 -24.671 1.00 92.81 74 GLY A N 1
ATOM 543 C CA . GLY A 1 74 ? 6.325 7.033 -24.868 1.00 92.81 74 GLY A CA 1
ATOM 544 C C . GLY A 1 74 ? 7.117 6.120 -25.809 1.00 92.81 74 GLY A C 1
ATOM 545 O O . GLY A 1 74 ? 6.606 5.118 -26.304 1.00 92.81 74 GLY A O 1
ATOM 546 N N . GLN A 1 75 ? 8.356 6.514 -26.110 1.00 86.25 75 GLN A N 1
ATOM 547 C CA . GLN A 1 75 ? 9.252 5.791 -27.015 1.00 86.25 75 GLN A CA 1
ATOM 548 C C . GLN A 1 75 ? 10.703 5.890 -26.534 1.00 86.25 75 GLN A C 1
ATOM 550 O O . GLN A 1 75 ? 11.126 6.891 -25.953 1.00 86.25 75 GLN A O 1
ATOM 555 N N . GLY A 1 76 ? 11.488 4.850 -26.820 1.00 87.69 76 GLY A N 1
ATOM 556 C CA . GLY A 1 76 ? 12.898 4.787 -26.448 1.00 87.69 76 GLY A CA 1
ATOM 557 C C . GLY A 1 76 ? 13.106 4.731 -24.932 1.00 87.69 76 GLY A C 1
ATOM 558 O O . GLY A 1 76 ? 12.405 4.029 -24.205 1.00 87.69 76 GLY A O 1
ATOM 559 N N . THR A 1 77 ? 14.103 5.470 -24.449 1.00 90.12 77 THR A N 1
ATOM 560 C CA . THR A 1 77 ? 14.566 5.404 -23.054 1.00 90.12 77 THR A CA 1
ATOM 561 C C . THR A 1 77 ? 13.561 5.952 -22.038 1.00 90.12 77 THR A C 1
ATOM 563 O O . THR A 1 77 ? 13.635 5.589 -20.867 1.00 90.12 77 THR A O 1
ATOM 566 N N . LEU A 1 78 ? 12.652 6.839 -22.458 1.00 95.62 78 LEU A N 1
ATOM 567 C CA . LEU A 1 78 ? 11.596 7.387 -21.609 1.00 95.62 78 LEU A CA 1
ATOM 568 C C . LEU A 1 78 ? 10.247 6.866 -22.088 1.00 95.62 78 LEU A C 1
ATOM 570 O O . LEU A 1 78 ? 9.742 7.255 -23.142 1.00 95.62 78 LEU A O 1
ATOM 574 N N . HIS A 1 79 ? 9.662 5.996 -21.285 1.00 97.00 79 HIS A N 1
ATOM 575 C CA . HIS A 1 79 ? 8.375 5.383 -21.556 1.00 97.00 79 HIS A CA 1
ATOM 576 C C . HIS A 1 79 ? 7.604 5.199 -20.249 1.00 97.00 79 HIS A C 1
ATOM 578 O O . HIS A 1 79 ? 8.086 5.511 -19.156 1.00 97.00 79 HIS A O 1
ATOM 584 N N . GLY A 1 80 ? 6.362 4.760 -20.364 1.00 96.62 80 GLY A N 1
ATOM 585 C CA . GLY A 1 80 ? 5.475 4.572 -19.239 1.00 96.62 80 GLY A CA 1
ATOM 586 C C . GLY A 1 80 ? 4.406 3.540 -19.523 1.00 96.62 80 GLY A C 1
ATOM 587 O O . GLY A 1 80 ? 4.157 3.162 -20.666 1.00 96.62 80 GLY A O 1
ATOM 588 N N . ASP A 1 81 ? 3.771 3.106 -18.448 1.00 96.69 81 ASP A N 1
ATOM 589 C CA . ASP A 1 81 ? 2.633 2.208 -18.491 1.00 96.69 81 ASP A CA 1
ATOM 590 C C . ASP A 1 81 ? 1.562 2.684 -17.517 1.00 96.69 81 ASP A C 1
ATOM 592 O O . ASP A 1 81 ? 1.831 3.369 -16.525 1.00 96.69 81 ASP A O 1
ATOM 596 N N . SER A 1 82 ? 0.321 2.352 -17.852 1.00 97.25 82 SER A N 1
ATOM 597 C CA . SER A 1 82 ? -0.849 2.595 -17.021 1.00 97.25 82 SER A CA 1
ATOM 598 C C . SER A 1 82 ? -1.652 1.314 -16.880 1.00 97.25 82 SER A C 1
ATOM 600 O O . SER A 1 82 ? -1.705 0.486 -17.791 1.00 97.25 82 SER A O 1
ATOM 602 N N . LYS A 1 83 ? -2.286 1.137 -15.727 1.00 96.69 83 LYS A N 1
ATOM 603 C CA . LYS A 1 83 ? -3.069 -0.056 -15.407 1.00 96.69 83 LYS A CA 1
ATOM 604 C C . LYS A 1 83 ? -4.195 0.261 -14.443 1.00 96.69 83 LYS A C 1
ATOM 606 O O . LYS A 1 83 ? -4.142 1.257 -13.715 1.00 96.69 83 LYS A O 1
ATOM 611 N N . TRP A 1 84 ? -5.169 -0.637 -14.403 1.00 96.69 84 TRP A N 1
ATOM 612 C CA . TRP A 1 84 ? -6.151 -0.691 -13.332 1.00 96.69 84 TRP A CA 1
ATOM 613 C C . TRP A 1 84 ? -6.005 -1.975 -12.526 1.00 96.69 84 TRP A C 1
ATOM 615 O O . TRP A 1 84 ? -5.563 -3.007 -13.039 1.00 96.69 84 TRP A O 1
ATOM 625 N N . THR A 1 85 ? -6.411 -1.907 -11.264 1.00 96.25 85 THR A N 1
ATOM 626 C CA . THR A 1 85 ? -6.359 -3.029 -10.332 1.00 96.25 85 THR A CA 1
ATOM 627 C C . THR A 1 85 ? -7.669 -3.114 -9.570 1.00 96.25 85 THR A C 1
ATOM 629 O O . THR A 1 85 ? -8.099 -2.131 -8.975 1.00 96.25 85 THR A O 1
ATOM 632 N N . VAL A 1 86 ? -8.286 -4.293 -9.560 1.00 96.62 86 VAL A N 1
ATOM 633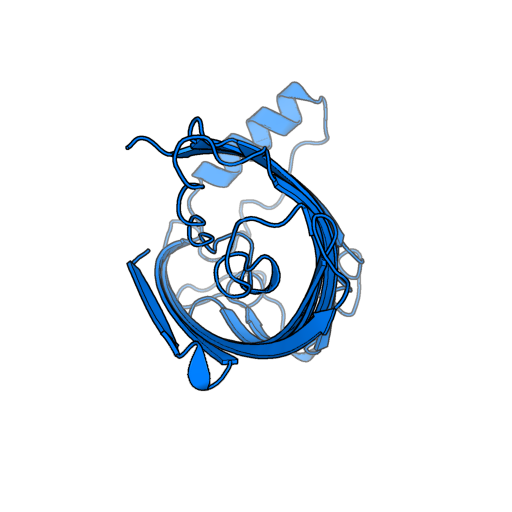 C CA . VAL A 1 86 ? -9.351 -4.626 -8.609 1.00 96.62 86 VAL A CA 1
ATOM 634 C C . VAL A 1 86 ? -8.772 -5.558 -7.565 1.00 96.62 86 VAL A C 1
ATOM 636 O O . VAL A 1 86 ? -8.151 -6.564 -7.909 1.00 96.62 86 VAL A O 1
ATOM 639 N N . ALA A 1 87 ? -8.963 -5.219 -6.297 1.00 94.81 87 ALA A N 1
ATOM 640 C CA . ALA A 1 87 ? -8.471 -6.005 -5.178 1.00 94.81 87 ALA A CA 1
ATOM 641 C C . ALA A 1 87 ? -9.564 -6.229 -4.140 1.00 94.81 87 ALA A C 1
ATOM 643 O O . ALA A 1 87 ? -10.517 -5.458 -4.037 1.00 94.81 87 ALA A O 1
ATOM 644 N N . GLY A 1 88 ? -9.414 -7.288 -3.357 1.00 94.44 88 GLY A N 1
ATOM 645 C CA . GLY A 1 88 ? -10.298 -7.579 -2.246 1.00 94.44 88 GLY A CA 1
ATOM 646 C C . GLY A 1 88 ? -9.583 -8.339 -1.143 1.00 94.44 88 GLY A C 1
ATOM 647 O O . GLY A 1 88 ? -8.599 -9.036 -1.396 1.00 94.44 88 GLY A O 1
ATOM 648 N N . SER A 1 89 ? -10.083 -8.215 0.081 1.00 94.44 89 SER A N 1
ATOM 649 C CA . SER A 1 89 ? -9.608 -9.006 1.210 1.00 94.44 89 SER A CA 1
ATOM 650 C C . SER A 1 89 ? -10.726 -9.427 2.150 1.00 94.44 89 SER A C 1
ATOM 652 O O . SER A 1 89 ? -11.777 -8.793 2.195 1.00 94.44 89 SER A O 1
ATOM 654 N N . LEU A 1 90 ? -10.465 -10.487 2.913 1.00 95.62 90 LEU A N 1
ATOM 655 C CA . LEU A 1 90 ? -11.334 -11.055 3.943 1.00 95.62 90 LEU A CA 1
ATOM 656 C C . LEU A 1 90 ? -10.515 -11.367 5.201 1.00 95.62 90 LEU A C 1
ATOM 658 O O . LEU A 1 90 ? -9.328 -11.686 5.098 1.00 95.62 90 LEU A O 1
ATOM 662 N N . GLY A 1 91 ? -11.152 -11.323 6.373 1.00 93.94 91 GLY A N 1
ATOM 663 C CA . GLY A 1 91 ? -10.516 -11.586 7.668 1.00 93.94 91 GLY A CA 1
ATOM 664 C C . GLY A 1 91 ? -10.305 -10.298 8.460 1.00 93.94 91 GLY A C 1
ATOM 665 O O . GLY A 1 91 ? -11.267 -9.559 8.640 1.00 93.94 91 GLY A O 1
ATOM 666 N N . THR A 1 92 ? -9.072 -9.998 8.891 1.00 93.38 92 THR A N 1
ATOM 667 C CA . THR A 1 92 ? -8.729 -8.796 9.689 1.00 93.38 92 THR A CA 1
ATOM 668 C C . THR A 1 92 ? -9.310 -7.500 9.111 1.00 93.38 92 THR A C 1
ATOM 670 O O . THR A 1 92 ? -9.734 -6.616 9.850 1.00 93.38 92 THR A O 1
ATOM 673 N N . VAL A 1 93 ? -9.346 -7.390 7.781 1.00 93.38 93 VAL A N 1
ATOM 674 C CA . VAL A 1 93 ? -10.033 -6.314 7.059 1.00 93.38 93 VAL A CA 1
ATOM 675 C C . VAL A 1 93 ? -10.815 -6.937 5.906 1.00 93.38 93 VAL A C 1
ATOM 677 O O . VAL A 1 93 ? -10.230 -7.643 5.075 1.00 93.38 93 VAL A O 1
ATOM 680 N N . THR A 1 94 ? -12.117 -6.648 5.839 1.00 95.56 94 THR A N 1
ATOM 681 C CA . THR A 1 94 ? -12.958 -6.976 4.681 1.00 95.56 94 THR A CA 1
ATOM 682 C C . THR A 1 94 ? -13.189 -5.731 3.847 1.00 95.56 94 THR A C 1
ATOM 684 O O . THR A 1 94 ? -13.855 -4.788 4.280 1.00 95.56 94 THR A O 1
ATOM 687 N N . GLU A 1 95 ? -12.617 -5.725 2.651 1.00 94.69 95 GLU A N 1
ATOM 688 C CA . GLU A 1 95 ? -12.599 -4.563 1.770 1.00 94.69 95 GLU A CA 1
ATOM 689 C C . GLU A 1 95 ? -12.536 -5.008 0.310 1.00 94.69 95 GLU A C 1
ATOM 691 O O . GLU A 1 95 ? -11.875 -5.995 -0.006 1.00 94.69 95 GLU A O 1
ATOM 696 N N . GLY A 1 96 ? -13.194 -4.259 -0.572 1.00 96.50 96 GLY A N 1
ATOM 697 C CA . GLY A 1 96 ? -12.968 -4.295 -2.016 1.00 96.50 96 GLY A CA 1
ATOM 698 C C . GLY A 1 96 ? -12.416 -2.957 -2.498 1.00 96.50 96 GLY A C 1
ATOM 699 O O . GLY A 1 96 ? -12.708 -1.921 -1.906 1.00 96.50 96 GLY A O 1
ATOM 700 N N . SER A 1 97 ? -11.624 -2.941 -3.565 1.00 95.94 97 SER A N 1
ATOM 701 C CA . SER A 1 97 ? -11.111 -1.693 -4.127 1.00 95.94 97 SER A CA 1
ATOM 702 C C . SER A 1 97 ? -10.928 -1.728 -5.638 1.00 95.94 97 SER A C 1
ATOM 704 O O . SER A 1 97 ? -10.742 -2.789 -6.238 1.00 95.94 97 SER A O 1
ATOM 706 N N . LEU A 1 98 ? -10.966 -0.536 -6.233 1.00 97.38 98 LEU A N 1
ATOM 707 C CA . LEU A 1 98 ? -10.605 -0.259 -7.618 1.00 97.38 98 LEU A CA 1
ATOM 708 C C . LEU A 1 98 ? -9.538 0.835 -7.627 1.00 97.38 98 LEU A C 1
ATOM 710 O O . LEU A 1 98 ? -9.728 1.902 -7.042 1.00 97.38 98 LEU A O 1
ATOM 714 N N . ALA A 1 99 ? -8.427 0.570 -8.298 1.00 97.00 99 ALA A N 1
ATOM 715 C CA . ALA A 1 99 ? -7.286 1.460 -8.396 1.00 97.00 99 ALA A CA 1
ATOM 716 C C . ALA A 1 99 ? -6.894 1.709 -9.850 1.00 97.00 99 ALA A C 1
ATOM 718 O O . ALA A 1 99 ? -6.998 0.814 -10.686 1.00 97.00 99 ALA A O 1
ATOM 719 N N . PHE A 1 100 ? -6.367 2.901 -10.108 1.00 97.69 100 PHE A N 1
ATOM 720 C CA . PHE A 1 100 ? -5.696 3.275 -11.346 1.00 97.69 100 PHE A CA 1
ATOM 721 C C . PHE A 1 100 ? -4.299 3.770 -11.003 1.00 97.69 100 PHE A C 1
ATOM 723 O O . PHE A 1 100 ? -4.122 4.537 -10.055 1.00 97.69 100 PHE A O 1
ATOM 730 N N . SER A 1 101 ? -3.304 3.334 -11.765 1.00 96.69 101 SER A N 1
ATOM 731 C CA . SER A 1 101 ? -1.918 3.737 -11.549 1.00 96.69 101 SER A CA 1
ATOM 732 C C . SER A 1 101 ? -1.193 3.904 -12.866 1.00 96.69 101 SER A C 1
ATOM 734 O O . SER A 1 101 ? -1.433 3.135 -13.800 1.00 96.69 101 SER A O 1
ATOM 736 N N . ALA A 1 102 ? -0.267 4.850 -12.899 1.00 97.38 102 ALA A N 1
ATOM 737 C CA . ALA A 1 102 ? 0.655 5.029 -14.000 1.00 97.38 102 ALA A CA 1
ATOM 738 C C . ALA A 1 102 ? 2.070 5.265 -13.475 1.00 97.38 102 ALA A C 1
ATOM 740 O O . ALA A 1 102 ? 2.272 5.769 -12.364 1.00 97.38 102 ALA A O 1
ATOM 741 N N . ARG A 1 103 ? 3.049 4.919 -14.302 1.00 96.88 103 ARG A N 1
ATOM 742 C CA . ARG A 1 103 ? 4.456 5.247 -14.082 1.00 96.88 103 ARG A CA 1
ATOM 743 C C . ARG A 1 103 ? 5.099 5.701 -15.378 1.00 96.88 103 ARG A C 1
ATOM 745 O O . ARG A 1 103 ? 4.684 5.285 -16.455 1.00 96.88 103 ARG A O 1
ATOM 752 N N . TRP A 1 104 ? 6.096 6.566 -15.263 1.00 97.81 104 TRP A N 1
ATOM 753 C CA . TRP A 1 104 ? 6.776 7.163 -16.402 1.00 97.81 104 TRP A CA 1
ATOM 754 C C . TRP A 1 104 ? 8.230 7.494 -16.066 1.00 97.81 104 TRP A C 1
ATOM 756 O O . TRP A 1 104 ? 8.526 8.069 -15.016 1.00 97.81 104 TRP A O 1
ATOM 766 N N . GLY A 1 105 ? 9.140 7.130 -16.966 1.00 97.25 105 GLY A N 1
ATOM 767 C CA . GLY A 1 105 ? 10.568 7.394 -16.842 1.00 97.25 105 GLY A CA 1
ATOM 768 C C . GLY A 1 105 ? 11.397 6.361 -17.594 1.00 97.25 105 GLY A C 1
ATOM 769 O O . GLY A 1 105 ? 10.959 5.809 -18.602 1.00 97.25 105 GLY A O 1
ATOM 770 N N . ARG A 1 106 ? 12.601 6.080 -17.095 1.00 95.69 106 ARG A N 1
ATOM 771 C CA . ARG A 1 106 ? 13.391 4.940 -17.561 1.00 95.69 106 ARG A CA 1
ATOM 772 C C . ARG A 1 106 ? 13.006 3.717 -16.746 1.00 95.69 106 ARG A C 1
ATOM 774 O O . ARG A 1 106 ? 13.410 3.590 -15.589 1.00 95.69 106 ARG A O 1
ATOM 781 N N . ILE A 1 107 ? 12.203 2.848 -17.341 1.00 92.75 107 ILE A N 1
ATOM 782 C CA . ILE A 1 107 ? 11.634 1.680 -16.681 1.00 92.75 107 ILE A CA 1
ATOM 783 C C . ILE A 1 107 ? 12.284 0.427 -17.270 1.00 92.75 107 ILE A C 1
ATOM 785 O O . ILE A 1 107 ? 12.301 0.224 -18.472 1.00 92.75 107 ILE A O 1
ATOM 789 N N . GLU A 1 108 ? 12.819 -0.426 -16.401 1.00 90.00 108 GLU A N 1
ATOM 790 C CA . GLU A 1 108 ? 13.499 -1.679 -16.788 1.00 90.00 108 GLU A CA 1
ATOM 791 C C . GLU A 1 108 ? 12.776 -2.914 -16.221 1.00 90.00 108 GLU A C 1
ATOM 793 O O . GLU A 1 108 ? 13.307 -4.021 -16.171 1.00 90.00 108 GLU A O 1
ATOM 798 N N . SER A 1 109 ? 11.563 -2.717 -15.701 1.00 87.44 109 SER A N 1
ATOM 799 C CA . SER A 1 109 ? 10.763 -3.763 -15.066 1.00 87.44 109 SER A CA 1
ATOM 800 C C . SER A 1 109 ? 9.397 -3.864 -15.729 1.00 87.44 109 SER A C 1
ATOM 802 O O . SER A 1 109 ? 8.854 -2.838 -16.138 1.00 87.44 109 SER A O 1
ATOM 804 N N . PRO A 1 110 ? 8.793 -5.057 -15.790 1.00 88.94 110 PRO A N 1
ATOM 805 C CA . PRO A 1 110 ? 7.470 -5.205 -16.377 1.00 88.94 110 PRO A CA 1
ATOM 806 C C . PRO A 1 110 ? 6.385 -4.534 -15.517 1.00 88.94 110 PRO A C 1
ATOM 808 O O . PRO A 1 110 ? 6.515 -4.444 -14.294 1.00 88.94 110 PRO A O 1
ATOM 811 N N . TRP A 1 111 ? 5.290 -4.098 -16.147 1.00 89.62 111 TRP A N 1
ATOM 812 C CA . TRP A 1 111 ? 4.177 -3.346 -15.530 1.00 89.62 111 TRP A CA 1
ATOM 813 C C . TRP A 1 111 ? 3.536 -4.039 -14.311 1.00 89.62 111 TRP A C 1
ATOM 815 O O . TRP A 1 111 ? 3.041 -3.387 -13.385 1.00 89.62 111 TRP A O 1
ATOM 825 N N . TRP A 1 112 ? 3.570 -5.373 -14.269 1.00 86.25 112 TRP A N 1
ATOM 826 C CA . TRP A 1 112 ? 3.019 -6.182 -13.176 1.00 86.25 112 TRP A CA 1
ATOM 827 C C . TRP A 1 112 ? 3.957 -6.302 -11.966 1.00 86.25 112 TRP A C 1
ATOM 829 O O . TRP A 1 112 ? 3.527 -6.749 -10.902 1.00 86.25 112 TRP A O 1
ATOM 839 N N . ALA A 1 113 ? 5.236 -5.933 -12.096 1.00 84.69 113 ALA A N 1
ATOM 840 C CA . ALA A 1 113 ? 6.210 -6.061 -11.011 1.00 84.69 113 ALA A CA 1
ATOM 841 C C . ALA A 1 113 ? 6.100 -4.941 -9.970 1.00 84.69 113 ALA A C 1
ATOM 843 O O . ALA A 1 113 ? 6.410 -5.165 -8.805 1.00 84.69 113 ALA A O 1
ATOM 844 N N . PHE A 1 114 ? 5.655 -3.755 -10.384 1.00 81.62 114 PHE A N 1
ATOM 845 C CA . PHE A 1 114 ? 5.556 -2.577 -9.530 1.00 81.62 114 PHE A CA 1
ATOM 846 C C . PHE A 1 114 ? 4.113 -2.384 -9.068 1.00 81.62 114 PHE A C 1
ATOM 848 O O . PHE A 1 114 ? 3.261 -2.045 -9.883 1.00 81.62 114 PHE A O 1
ATOM 855 N N . THR A 1 115 ? 3.805 -2.644 -7.796 1.00 78.62 115 THR A N 1
ATOM 856 C CA . THR A 1 115 ? 2.409 -2.748 -7.328 1.00 78.62 115 THR A CA 1
ATOM 857 C C . THR A 1 115 ? 2.088 -1.885 -6.106 1.00 78.62 115 THR A C 1
ATOM 859 O O . THR A 1 115 ? 1.550 -2.414 -5.134 1.00 78.62 115 THR A O 1
ATOM 862 N N . PRO A 1 116 ? 2.379 -0.569 -6.106 1.00 72.50 116 PRO A N 1
ATOM 863 C CA . PRO A 1 116 ? 2.093 0.289 -4.950 1.00 72.50 116 PRO A CA 1
ATOM 864 C C . PRO A 1 116 ? 0.607 0.262 -4.562 1.00 72.50 116 PRO A C 1
ATOM 866 O O . PRO A 1 116 ? 0.251 0.441 -3.398 1.00 72.50 116 PRO A O 1
ATOM 869 N N . GLU A 1 117 ? -0.274 -0.024 -5.520 1.00 73.06 117 GLU A N 1
ATOM 870 C CA . GLU A 1 117 ? -1.707 -0.108 -5.310 1.00 73.06 117 GLU A CA 1
ATOM 871 C C . GLU A 1 117 ? -2.174 -1.366 -4.558 1.00 73.06 117 GLU A C 1
ATOM 873 O O . GLU A 1 117 ? -3.333 -1.442 -4.160 1.00 73.06 117 GLU A O 1
ATOM 878 N N . GLN A 1 118 ? -1.304 -2.362 -4.358 1.00 71.31 118 GLN A N 1
ATOM 879 C CA . GLN A 1 118 ? -1.653 -3.603 -3.654 1.00 71.31 118 GLN A CA 1
ATOM 880 C C . GLN A 1 118 ? -1.472 -3.502 -2.138 1.00 71.31 118 GLN A C 1
ATOM 882 O O . GLN A 1 118 ? -1.810 -4.437 -1.424 1.00 71.31 118 GLN A O 1
ATOM 887 N N . THR A 1 119 ? -0.978 -2.380 -1.608 1.00 66.62 119 THR A N 1
ATOM 888 C CA . THR A 1 119 ? -0.985 -2.147 -0.158 1.00 66.62 119 THR A CA 1
ATOM 889 C C . THR A 1 119 ? -2.400 -1.778 0.274 1.00 66.62 119 THR A C 1
ATOM 891 O O . THR A 1 119 ? -2.801 -0.617 0.153 1.00 66.62 119 THR A O 1
ATOM 894 N N . MET A 1 120 ? -3.181 -2.756 0.734 1.00 56.72 120 MET A N 1
ATOM 895 C CA . MET A 1 120 ? -4.564 -2.521 1.167 1.00 56.72 120 MET A CA 1
ATOM 896 C C . MET A 1 120 ? -4.644 -2.043 2.625 1.00 56.72 120 MET A C 1
ATOM 898 O O . MET A 1 120 ? -5.617 -1.409 3.021 1.00 56.72 120 MET A O 1
ATOM 902 N N . TYR A 1 121 ? -3.620 -2.339 3.431 1.00 55.59 121 TYR A N 1
ATOM 903 C CA . TYR A 1 121 ? -3.446 -1.831 4.795 1.00 55.59 121 TYR A CA 1
ATOM 904 C C . TYR A 1 121 ? -1.958 -1.888 5.184 1.00 55.59 121 TYR A C 1
ATOM 906 O O . TYR A 1 121 ? -1.191 -2.583 4.518 1.00 55.59 121 TYR A O 1
ATOM 914 N N . VAL A 1 122 ? -1.553 -1.220 6.273 1.00 54.31 122 VAL A N 1
ATOM 915 C CA . VAL A 1 122 ? -0.146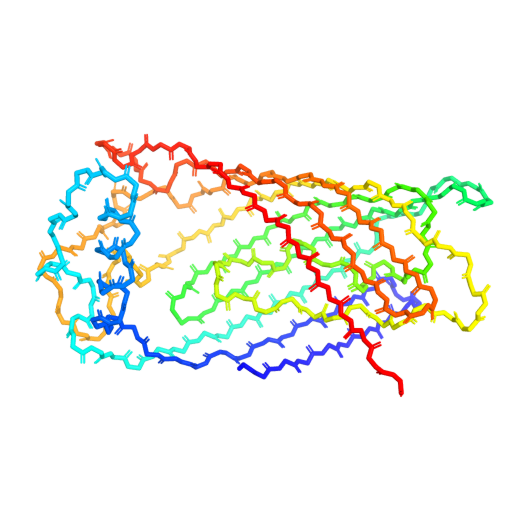 -1.075 6.736 1.00 54.31 122 VAL A CA 1
ATOM 916 C C . VAL A 1 122 ? 0.617 -2.413 6.861 1.00 54.31 122 VAL A C 1
ATOM 918 O O . VAL A 1 122 ? 1.841 -2.442 6.855 1.00 54.31 122 VAL A O 1
ATOM 921 N N . GLN A 1 123 ? -0.094 -3.539 6.933 1.00 49.12 123 GLN A N 1
ATOM 922 C CA . GLN A 1 123 ? 0.457 -4.878 7.159 1.00 49.12 123 GLN A CA 1
ATOM 923 C C . GLN A 1 123 ? 0.784 -5.683 5.883 1.00 49.12 123 GLN A C 1
ATOM 925 O O . GLN A 1 123 ? 1.149 -6.854 5.987 1.00 49.12 123 GLN A O 1
ATOM 930 N N . GLU A 1 124 ? 0.624 -5.125 4.678 1.00 62.19 124 GLU A N 1
ATOM 931 C CA . GLU A 1 124 ? 0.764 -5.901 3.437 1.00 62.19 124 GLU A CA 1
ATOM 932 C C . GLU A 1 124 ? 2.159 -5.794 2.803 1.00 62.19 124 GLU A C 1
ATOM 934 O O . GLU A 1 124 ? 2.541 -4.755 2.259 1.00 62.19 124 GLU A O 1
ATOM 939 N N . THR A 1 125 ? 2.905 -6.905 2.834 1.00 57.34 125 THR A N 1
ATOM 940 C CA . THR A 1 125 ? 4.207 -7.041 2.169 1.00 57.34 125 THR A CA 1
ATOM 941 C C . THR A 1 125 ? 4.057 -6.844 0.665 1.00 57.34 125 THR A C 1
ATOM 943 O O . THR A 1 125 ? 3.300 -7.566 0.014 1.00 57.34 125 THR A O 1
ATOM 946 N N . GLN A 1 126 ? 4.806 -5.897 0.105 1.00 64.00 126 GLN A N 1
ATOM 947 C CA . GLN A 1 126 ? 4.858 -5.728 -1.338 1.00 64.00 126 GLN A CA 1
ATOM 948 C C . GLN A 1 126 ? 5.776 -6.787 -1.960 1.00 64.00 126 GLN A C 1
ATOM 950 O O . GLN A 1 126 ? 6.843 -7.084 -1.420 1.00 64.00 126 GLN A O 1
ATOM 955 N N . PRO A 1 127 ? 5.376 -7.395 -3.083 1.00 64.00 127 PRO A N 1
ATOM 956 C CA . PRO A 1 127 ? 6.250 -8.304 -3.801 1.00 64.00 127 PRO A CA 1
ATOM 957 C C . PRO A 1 127 ? 7.455 -7.546 -4.359 1.00 64.00 127 PRO A C 1
ATOM 959 O O . PRO A 1 127 ? 7.314 -6.510 -5.005 1.00 64.00 127 PRO A O 1
ATOM 962 N N . ILE A 1 128 ? 8.640 -8.100 -4.118 1.00 66.00 128 ILE A N 1
ATOM 963 C CA . ILE A 1 128 ? 9.910 -7.525 -4.558 1.00 66.00 128 ILE A CA 1
ATOM 964 C C . ILE A 1 128 ? 9.984 -7.609 -6.084 1.00 66.00 128 ILE A C 1
ATOM 966 O O . ILE A 1 128 ? 9.809 -8.681 -6.671 1.00 66.00 128 ILE A O 1
ATOM 970 N N . ALA A 1 129 ? 10.245 -6.477 -6.737 1.00 70.94 129 ALA A N 1
ATOM 971 C CA . ALA A 1 129 ? 10.436 -6.446 -8.179 1.00 70.94 129 ALA A CA 1
ATOM 972 C C . ALA A 1 129 ? 11.681 -7.271 -8.577 1.00 70.94 129 ALA A C 1
ATOM 974 O O . ALA A 1 129 ? 12.712 -7.186 -7.904 1.00 70.94 129 ALA A O 1
ATOM 975 N N . PRO A 1 130 ? 11.636 -8.033 -9.687 1.00 76.56 130 PRO A N 1
ATOM 976 C CA . PRO A 1 130 ? 12.769 -8.845 -10.124 1.00 76.56 130 PRO A CA 1
ATOM 977 C C . PRO A 1 130 ? 13.986 -7.953 -10.401 1.00 76.56 130 PRO A C 1
ATOM 979 O O . PRO A 1 130 ? 13.794 -6.834 -10.891 1.00 76.56 130 PRO A O 1
ATOM 982 N N . PRO A 1 131 ? 15.222 -8.396 -10.097 1.00 80.56 131 PRO A N 1
ATOM 983 C CA . PRO A 1 131 ? 16.419 -7.586 -10.304 1.00 80.56 131 PRO A CA 1
ATOM 984 C C . PRO A 1 131 ? 16.548 -7.171 -11.774 1.00 80.56 131 PRO A C 1
ATOM 986 O O . PRO A 1 131 ? 16.194 -7.938 -12.668 1.00 80.56 131 PRO A O 1
ATOM 989 N N . LEU A 1 132 ? 17.080 -5.970 -12.025 1.00 86.31 132 LEU A N 1
ATOM 990 C CA . LEU A 1 132 ? 17.377 -5.527 -13.394 1.00 86.31 132 LEU A CA 1
ATOM 991 C C . LEU A 1 132 ? 18.406 -6.465 -14.038 1.00 86.31 132 LEU A C 1
ATOM 993 O O . LEU A 1 132 ? 19.128 -7.142 -13.310 1.00 86.31 132 LEU A O 1
ATOM 997 N N . GLY A 1 133 ? 18.517 -6.502 -15.367 1.00 83.56 133 GLY A N 1
ATOM 998 C CA . GLY A 1 133 ? 19.548 -7.290 -16.060 1.00 83.56 133 GLY A CA 1
ATOM 999 C C . GLY A 1 133 ? 20.986 -6.875 -15.697 1.00 83.56 133 GLY A C 1
ATOM 1000 O O . GLY A 1 133 ? 21.230 -5.767 -15.214 1.00 83.56 133 GLY A O 1
ATOM 1001 N N . LEU A 1 134 ? 21.970 -7.763 -15.903 1.00 84.25 134 LEU A N 1
ATOM 1002 C CA . LEU A 1 134 ? 23.395 -7.394 -15.814 1.00 84.25 134 LEU A CA 1
ATOM 1003 C C . LEU A 1 134 ? 23.705 -6.273 -16.812 1.00 84.25 134 LEU A C 1
ATOM 1005 O O . LEU A 1 134 ? 23.346 -6.381 -17.977 1.00 84.25 134 LEU A O 1
ATOM 1009 N N . GLY A 1 135 ? 24.361 -5.204 -16.354 1.00 84.69 135 GLY A N 1
ATOM 1010 C CA . GLY A 1 135 ? 24.723 -4.069 -17.212 1.00 84.69 135 GLY A CA 1
ATOM 1011 C C . GLY A 1 135 ? 23.552 -3.186 -17.655 1.00 84.69 135 GLY A C 1
ATOM 1012 O O . GLY A 1 135 ? 23.784 -2.212 -18.364 1.00 84.69 135 GLY A O 1
ATOM 1013 N N . ALA A 1 136 ? 22.318 -3.475 -17.219 1.00 88.62 136 ALA A N 1
ATOM 1014 C CA . ALA A 1 136 ? 21.174 -2.615 -17.503 1.00 88.62 136 ALA A CA 1
ATOM 1015 C C . ALA A 1 136 ? 21.412 -1.199 -16.941 1.00 88.62 136 ALA A C 1
ATOM 1017 O O . ALA A 1 136 ? 21.973 -1.067 -15.836 1.00 88.62 136 ALA A O 1
ATOM 1018 N N . PRO A 1 137 ? 21.001 -0.144 -17.670 1.00 92.00 137 PRO A N 1
ATOM 1019 C CA . PRO A 1 137 ? 21.082 1.217 -17.166 1.00 92.00 137 PRO A CA 1
ATOM 1020 C C . PRO A 1 137 ? 20.216 1.371 -15.902 1.00 92.00 137 PRO A C 1
ATOM 1022 O O . PRO A 1 137 ? 19.253 0.626 -15.713 1.00 92.00 137 PRO A O 1
ATOM 1025 N N . PRO A 1 138 ? 20.526 2.335 -15.015 1.00 94.12 138 PRO A N 1
ATOM 1026 C CA . PRO A 1 138 ? 19.707 2.569 -13.833 1.00 94.12 138 PRO A CA 1
ATOM 1027 C C . PRO A 1 138 ? 18.285 2.963 -14.227 1.00 94.12 138 PRO A C 1
ATOM 1029 O O . PRO A 1 138 ? 18.117 3.897 -15.016 1.00 94.12 138 PRO A O 1
ATOM 1032 N N . ALA A 1 139 ? 17.290 2.288 -13.658 1.00 94.75 139 ALA A N 1
ATOM 1033 C CA . ALA A 1 139 ? 15.893 2.653 -13.819 1.00 94.75 139 ALA A CA 1
ATOM 1034 C C . ALA A 1 139 ? 15.560 3.805 -12.867 1.00 94.75 139 ALA A C 1
ATOM 1036 O O . ALA A 1 139 ? 15.894 3.755 -11.682 1.00 94.75 139 ALA A O 1
ATOM 1037 N N . ILE A 1 140 ? 14.906 4.836 -13.391 1.00 96.19 140 ILE A N 1
ATOM 1038 C CA . ILE A 1 140 ? 14.392 5.959 -12.614 1.00 96.19 140 ILE A CA 1
ATOM 1039 C C . ILE A 1 140 ? 13.051 6.370 -13.193 1.00 96.19 140 ILE A C 1
ATOM 1041 O O . ILE A 1 140 ? 12.954 6.719 -14.371 1.00 96.19 140 ILE A O 1
ATOM 1045 N N . PHE A 1 141 ? 12.009 6.307 -12.378 1.00 96.50 141 PHE A N 1
ATOM 1046 C CA . PHE A 1 141 ? 10.668 6.630 -12.833 1.00 96.50 141 PHE A CA 1
ATOM 1047 C C . PHE A 1 141 ? 9.839 7.267 -11.728 1.00 96.50 141 PHE A C 1
ATOM 1049 O O . PHE A 1 141 ? 9.984 6.958 -10.543 1.00 96.50 141 PHE A O 1
ATOM 1056 N N . LEU A 1 142 ? 8.962 8.167 -12.156 1.00 97.88 142 LEU A N 1
ATOM 1057 C CA . LEU A 1 142 ? 7.889 8.703 -11.339 1.00 97.88 142 LEU A CA 1
ATOM 1058 C C . LEU A 1 142 ? 6.687 7.781 -11.453 1.00 97.88 142 LEU A C 1
ATOM 1060 O O . LEU A 1 142 ? 6.473 7.136 -12.483 1.00 97.88 142 LEU A O 1
ATOM 1064 N N . PHE A 1 143 ? 5.878 7.745 -10.410 1.00 96.75 143 PHE A N 1
ATOM 1065 C CA . PHE A 1 143 ? 4.630 7.008 -10.429 1.00 96.75 143 PHE A CA 1
ATOM 1066 C C . PHE A 1 143 ? 3.575 7.725 -9.605 1.00 96.75 143 PHE A C 1
ATOM 1068 O O . PHE A 1 143 ? 3.884 8.442 -8.654 1.00 96.75 143 PHE A O 1
ATOM 1075 N N . ALA A 1 144 ? 2.320 7.510 -9.971 1.00 97.69 144 ALA A N 1
ATOM 1076 C CA . ALA A 1 144 ? 1.179 8.027 -9.242 1.00 97.69 144 ALA A CA 1
ATOM 1077 C C . ALA A 1 144 ? -0.048 7.148 -9.470 1.00 97.69 144 ALA A C 1
ATOM 1079 O O . ALA A 1 144 ? -0.111 6.353 -10.413 1.00 97.69 144 ALA A O 1
ATOM 1080 N N . GLY A 1 145 ? -1.036 7.296 -8.601 1.00 97.38 145 GLY A N 1
ATOM 1081 C CA . GLY A 1 145 ? -2.305 6.618 -8.760 1.00 97.38 145 GLY A CA 1
ATOM 1082 C C . GLY A 1 145 ? -3.350 7.064 -7.756 1.00 97.38 145 GLY A C 1
ATOM 1083 O O . GLY A 1 145 ? -3.092 7.858 -6.850 1.00 97.38 145 GLY A O 1
ATOM 1084 N N . ALA A 1 146 ? -4.548 6.535 -7.958 1.00 97.31 146 ALA A N 1
ATOM 1085 C CA . ALA A 1 146 ? -5.701 6.756 -7.109 1.00 97.31 146 ALA A CA 1
ATOM 1086 C C . ALA A 1 146 ? -6.453 5.440 -6.901 1.00 97.31 146 ALA A C 1
ATOM 1088 O O . ALA A 1 146 ? -6.422 4.547 -7.752 1.00 97.31 146 ALA A O 1
ATOM 1089 N N . ARG A 1 147 ? -7.139 5.316 -5.766 1.00 95.81 147 ARG A N 1
ATOM 1090 C CA . ARG A 1 147 ? -7.942 4.149 -5.407 1.00 95.81 147 ARG A CA 1
ATOM 1091 C C . ARG A 1 147 ? -9.211 4.572 -4.691 1.00 95.81 147 ARG A C 1
ATOM 1093 O O . ARG A 1 147 ? -9.177 5.421 -3.807 1.00 95.81 147 ARG A O 1
ATOM 1100 N N . ALA A 1 148 ? -10.304 3.909 -5.036 1.00 96.88 148 ALA A N 1
ATOM 1101 C CA . ALA A 1 148 ? -11.525 3.895 -4.250 1.00 96.88 148 ALA A CA 1
ATOM 1102 C C . ALA A 1 148 ? -11.643 2.539 -3.545 1.00 96.88 148 ALA A C 1
ATOM 1104 O O . ALA A 1 148 ? -11.459 1.490 -4.168 1.00 96.88 148 ALA A O 1
ATOM 1105 N N . LYS A 1 149 ? -11.932 2.563 -2.247 1.00 95.50 149 LYS A N 1
ATOM 1106 C CA . LYS A 1 149 ? -12.111 1.388 -1.393 1.00 95.50 149 LYS A CA 1
ATOM 1107 C C . LYS A 1 149 ? -13.538 1.367 -0.862 1.00 95.50 149 LYS A C 1
ATOM 1109 O O . LYS A 1 149 ? -14.072 2.410 -0.493 1.00 95.50 149 LYS A O 1
ATOM 1114 N N . LEU A 1 150 ? -14.114 0.177 -0.779 1.00 96.31 150 LEU A N 1
ATOM 1115 C CA . LEU A 1 150 ? -15.333 -0.122 -0.046 1.00 96.31 150 LEU A CA 1
ATOM 1116 C C . LEU A 1 150 ? -14.965 -1.022 1.137 1.00 96.31 150 LEU A C 1
ATOM 1118 O O . LEU A 1 150 ? -14.728 -2.219 0.953 1.00 96.31 150 LEU A O 1
ATOM 1122 N N . ARG A 1 151 ? -14.899 -0.445 2.337 1.00 94.56 151 ARG A N 1
ATOM 1123 C CA . ARG A 1 151 ? -14.545 -1.127 3.584 1.00 94.56 151 ARG A CA 1
ATOM 1124 C C . ARG A 1 151 ? -15.810 -1.526 4.331 1.00 94.56 151 ARG A C 1
ATOM 1126 O O . ARG A 1 151 ? -16.607 -0.685 4.736 1.00 94.56 151 ARG A O 1
ATOM 1133 N N . VAL A 1 152 ? -15.976 -2.834 4.472 1.00 95.12 152 VAL A N 1
ATOM 1134 C CA . VAL A 1 152 ? -17.135 -3.478 5.102 1.00 95.12 152 VAL A CA 1
ATOM 1135 C C . VAL A 1 152 ? -16.812 -3.833 6.548 1.00 95.12 152 VAL A C 1
ATOM 1137 O O . VAL A 1 152 ? -17.664 -3.739 7.423 1.00 95.12 152 VAL A O 1
ATOM 1140 N N . TYR A 1 153 ? -15.575 -4.249 6.810 1.00 95.06 153 TYR A N 1
ATOM 1141 C CA . TYR A 1 153 ? -15.148 -4.600 8.154 1.00 95.06 153 TYR A CA 1
ATOM 1142 C C . TYR A 1 153 ? -13.692 -4.223 8.395 1.00 95.06 153 TYR A C 1
ATOM 1144 O O . TYR A 1 153 ? -12.832 -4.479 7.549 1.00 95.06 153 TYR A O 1
ATOM 1152 N N . ASN A 1 154 ? -13.423 -3.660 9.569 1.00 94.44 154 ASN A N 1
ATOM 1153 C CA . ASN A 1 154 ? -12.084 -3.368 10.050 1.00 94.44 154 ASN A CA 1
ATOM 1154 C C . ASN A 1 154 ? -11.925 -3.809 11.508 1.00 94.44 154 ASN A C 1
ATOM 1156 O O . ASN A 1 154 ? -12.402 -3.127 12.417 1.00 94.44 154 ASN A O 1
ATOM 1160 N N . ALA A 1 155 ? -11.195 -4.902 11.741 1.00 94.12 155 ALA A N 1
ATOM 1161 C CA . ALA A 1 155 ? -10.950 -5.405 13.088 1.00 94.12 155 ALA A CA 1
ATOM 1162 C C . ALA A 1 155 ? -10.290 -4.357 13.998 1.00 94.12 155 ALA A C 1
ATOM 1164 O O . ALA A 1 155 ? -10.613 -4.319 15.176 1.00 94.12 155 ALA A O 1
ATOM 1165 N N . PHE A 1 156 ? -9.452 -3.453 13.470 1.00 91.69 156 PHE A N 1
ATOM 1166 C CA . PHE A 1 156 ? -8.779 -2.415 14.269 1.00 91.69 156 PHE A CA 1
ATOM 1167 C C . PHE A 1 156 ? -9.728 -1.364 14.856 1.00 91.69 156 PHE A C 1
ATOM 1169 O O . PHE A 1 156 ? -9.335 -0.649 15.774 1.00 91.69 156 PHE A O 1
ATOM 1176 N N . LEU A 1 157 ? -10.949 -1.251 14.326 1.00 93.00 157 LEU A N 1
ATOM 1177 C CA . LEU A 1 157 ? -11.962 -0.301 14.795 1.00 93.00 157 LEU A CA 1
ATOM 1178 C C . LEU A 1 157 ? -13.173 -1.006 15.405 1.00 93.00 157 LEU A C 1
ATOM 1180 O O . LEU A 1 157 ? -13.804 -0.480 16.315 1.00 93.00 157 LEU A O 1
ATOM 1184 N N . GLN A 1 158 ? -13.509 -2.189 14.901 1.00 94.44 158 GLN A N 1
ATOM 1185 C CA . GLN A 1 158 ? -14.761 -2.872 15.220 1.00 94.44 158 GLN A CA 1
ATOM 1186 C C . GLN A 1 158 ? -14.571 -4.051 16.183 1.00 94.44 158 GLN A C 1
ATOM 1188 O O . GLN A 1 158 ? -15.558 -4.642 16.611 1.00 94.44 158 GLN A O 1
ATOM 1193 N N . GLY A 1 159 ? -13.326 -4.397 16.531 1.00 93.44 159 GLY A N 1
ATOM 1194 C CA . GLY A 1 159 ? -13.021 -5.595 17.311 1.00 93.44 159 GLY A CA 1
ATOM 1195 C C . GLY A 1 159 ? -13.164 -6.886 16.501 1.00 93.44 159 GLY A C 1
ATOM 1196 O O . GLY A 1 159 ? -13.609 -6.868 15.352 1.00 93.44 159 GLY A O 1
ATOM 1197 N N . GLN A 1 160 ? -12.754 -8.014 17.087 1.00 91.44 160 GLN A N 1
ATOM 1198 C CA . GLN A 1 160 ? -12.829 -9.356 16.482 1.00 91.44 160 GLN A CA 1
ATOM 1199 C C . GLN A 1 160 ? -13.455 -10.380 17.454 1.00 91.44 160 GLN A C 1
ATOM 1201 O O . GLN A 1 160 ? -14.597 -10.179 17.857 1.00 91.44 160 GLN A O 1
ATOM 1206 N N . PHE A 1 161 ? -12.790 -11.487 17.806 1.00 91.31 161 PHE A N 1
ATOM 1207 C CA . PHE A 1 161 ? -13.369 -12.534 18.660 1.00 91.31 161 PHE A CA 1
ATOM 1208 C C . PHE A 1 161 ? -13.372 -12.135 20.143 1.00 91.31 161 PHE A C 1
ATOM 1210 O O . PHE A 1 161 ? -14.295 -12.509 20.870 1.00 91.31 161 PHE A O 1
ATOM 1217 N N . ARG A 1 162 ? -12.375 -11.372 20.617 1.00 88.50 162 ARG A N 1
ATOM 1218 C CA . ARG A 1 162 ? -12.383 -10.824 21.984 1.00 88.50 162 ARG A CA 1
ATOM 1219 C C . ARG A 1 162 ? -13.277 -9.595 22.090 1.00 88.50 162 ARG A C 1
ATOM 1221 O O . ARG A 1 162 ? -13.259 -8.711 21.233 1.00 88.50 162 ARG A O 1
ATOM 1228 N N . GLN A 1 163 ? -13.995 -9.500 23.208 1.00 87.50 163 GLN A N 1
ATOM 1229 C CA . GLN A 1 163 ? -14.719 -8.282 23.551 1.00 87.50 163 GLN A CA 1
ATOM 1230 C C . GLN A 1 163 ? -13.738 -7.129 23.774 1.00 87.50 163 GLN A C 1
ATOM 1232 O O . GLN A 1 163 ? -12.724 -7.282 24.452 1.00 87.50 163 GLN A O 1
ATOM 1237 N N . SER A 1 164 ? -14.067 -5.986 23.182 1.00 90.12 164 SER A N 1
ATOM 1238 C CA . SER A 1 164 ? -13.388 -4.709 23.383 1.00 90.12 164 SER A CA 1
ATOM 1239 C C . SER A 1 164 ? -14.439 -3.711 23.860 1.00 90.12 164 SER A C 1
ATOM 1241 O O . SER A 1 164 ? -15.566 -3.714 23.366 1.00 90.12 164 SER A O 1
ATOM 1243 N N . ASP A 1 165 ? -14.096 -2.901 24.851 1.00 90.19 165 ASP A N 1
ATOM 1244 C CA . ASP A 1 165 ? -15.006 -1.937 25.472 1.00 90.19 165 ASP A CA 1
ATOM 1245 C C . ASP A 1 165 ? -15.241 -0.690 24.607 1.00 90.19 165 ASP A C 1
ATOM 1247 O O . ASP A 1 165 ? -16.304 -0.076 24.690 1.00 90.19 165 ASP A O 1
ATOM 1251 N N . LEU A 1 166 ? -14.291 -0.357 23.729 1.00 88.69 166 LEU A N 1
ATOM 1252 C CA . LEU A 1 166 ? -14.430 0.667 22.700 1.00 88.69 166 LEU A CA 1
ATOM 1253 C C . LEU A 1 166 ? -14.407 0.031 21.308 1.00 88.69 166 LEU A C 1
ATOM 1255 O O . LEU A 1 166 ? -13.390 -0.502 20.874 1.00 88.69 166 LEU A O 1
ATOM 1259 N N . THR A 1 167 ? -15.524 0.120 20.590 1.00 91.94 167 THR A N 1
ATOM 1260 C CA . THR A 1 167 ? -15.642 -0.300 19.188 1.00 91.94 167 THR A CA 1
ATOM 1261 C C . THR A 1 167 ? -16.462 0.719 18.406 1.00 91.94 167 THR A C 1
ATOM 1263 O O . THR A 1 167 ? -17.260 1.458 18.982 1.00 91.94 167 THR A O 1
ATOM 1266 N N . TYR A 1 168 ? -16.257 0.762 17.092 1.00 91.44 168 TYR A N 1
ATOM 1267 C CA . TYR A 1 168 ? -16.978 1.648 16.182 1.00 91.44 168 TYR A CA 1
ATOM 1268 C C . TYR A 1 168 ? -17.969 0.855 15.330 1.00 91.44 168 TYR A C 1
ATOM 1270 O O . TYR A 1 168 ? -17.632 -0.171 14.734 1.00 91.44 168 TYR A O 1
ATOM 1278 N N . GLY A 1 169 ? -19.212 1.325 15.268 1.00 90.12 169 GLY A N 1
ATOM 1279 C CA . GLY A 1 169 ? -20.255 0.727 14.449 1.00 90.12 169 GLY A CA 1
ATOM 1280 C C . GLY A 1 169 ? -20.184 1.181 12.992 1.00 90.12 169 GLY A C 1
ATOM 1281 O O . GLY A 1 169 ? -19.504 2.138 12.630 1.00 90.12 169 GLY A O 1
ATOM 1282 N N . TRP A 1 170 ? -20.969 0.534 12.132 1.00 88.62 170 TRP A N 1
ATOM 1283 C CA . TRP A 1 170 ? -21.119 0.937 10.726 1.00 88.62 170 TRP A CA 1
ATOM 1284 C C . TRP A 1 170 ? -21.594 2.387 10.544 1.00 88.62 170 TRP A C 1
ATOM 1286 O O . TRP A 1 170 ? -21.245 3.033 9.559 1.00 88.62 170 TRP A O 1
ATOM 1296 N N . SER A 1 171 ? -22.388 2.903 11.484 1.00 90.56 171 SER A N 1
ATOM 1297 C CA . SER A 1 171 ? -22.864 4.291 11.492 1.00 90.56 171 SER A CA 1
ATOM 1298 C C . SER A 1 171 ? -21.766 5.313 11.784 1.00 90.56 171 SER A C 1
ATOM 1300 O O . SER A 1 171 ? -21.942 6.485 11.454 1.00 90.56 171 SER A O 1
ATOM 1302 N N . ASP A 1 172 ? -20.648 4.875 12.366 1.00 93.12 172 ASP A N 1
ATOM 1303 C CA . ASP A 1 172 ? -19.548 5.740 12.799 1.00 93.12 172 ASP A CA 1
ATOM 1304 C C . ASP A 1 172 ? -18.439 5.830 11.739 1.00 93.12 172 ASP A C 1
ATOM 1306 O O . ASP A 1 172 ? -17.582 6.715 11.802 1.00 93.12 172 ASP A O 1
ATOM 1310 N N . LEU A 1 173 ? -18.473 4.943 10.735 1.00 95.31 173 LEU A N 1
ATOM 1311 C CA . LEU A 1 173 ? -17.399 4.731 9.766 1.00 95.31 173 LEU A CA 1
ATOM 1312 C C . LEU A 1 173 ? -17.803 5.111 8.339 1.00 95.31 173 LEU A C 1
ATOM 1314 O O . LEU A 1 173 ? -18.906 4.823 7.862 1.00 95.31 173 LEU A O 1
ATOM 1318 N N . ASN A 1 174 ? -16.883 5.740 7.613 1.00 95.00 174 ASN A N 1
ATOM 1319 C CA . ASN A 1 174 ? -16.998 5.895 6.171 1.00 95.00 174 ASN A CA 1
ATOM 1320 C C . ASN A 1 174 ? -16.688 4.554 5.516 1.00 95.00 174 ASN A C 1
ATOM 1322 O O . ASN A 1 174 ? -15.577 4.039 5.588 1.00 95.00 174 ASN A O 1
ATOM 1326 N N . THR A 1 175 ? -17.685 3.996 4.842 1.00 93.62 175 THR A N 1
ATOM 1327 C CA . THR A 1 175 ? -17.535 2.731 4.121 1.00 93.62 175 THR A CA 1
ATOM 1328 C C . THR A 1 175 ? -16.817 2.934 2.795 1.00 93.62 175 THR A C 1
ATOM 1330 O O . THR A 1 175 ? -16.229 1.997 2.273 1.00 93.62 175 THR A O 1
ATOM 1333 N N . THR A 1 176 ? -16.840 4.152 2.248 1.00 95.81 176 THR A N 1
ATOM 1334 C CA . THR A 1 176 ? -16.130 4.512 1.019 1.00 95.81 176 THR A CA 1
ATOM 1335 C C . THR A 1 176 ? -14.929 5.377 1.357 1.00 95.81 176 THR A C 1
ATOM 1337 O O . THR A 1 176 ? -15.086 6.440 1.955 1.00 95.81 176 THR A O 1
ATOM 1340 N N . ILE A 1 177 ? -13.741 4.927 0.962 1.00 94.88 177 ILE A N 1
ATOM 1341 C CA . ILE A 1 177 ? -12.474 5.597 1.258 1.00 94.88 177 ILE A CA 1
ATOM 1342 C C . ILE A 1 177 ? -11.741 5.869 -0.057 1.00 94.88 177 ILE A C 1
ATOM 1344 O O . ILE A 1 177 ? -11.568 4.969 -0.880 1.00 94.88 177 ILE A O 1
ATOM 1348 N N . GLY A 1 178 ? -11.315 7.113 -0.258 1.00 96.06 178 GLY A N 1
ATOM 1349 C CA . GLY A 1 178 ? -10.453 7.520 -1.363 1.00 96.06 178 GLY A CA 1
ATOM 1350 C C . GLY A 1 178 ? -8.991 7.563 -0.927 1.00 96.06 178 GLY A C 1
ATOM 1351 O O . GLY A 1 178 ? -8.678 8.101 0.130 1.00 96.06 178 GLY A O 1
ATOM 1352 N N . GLU A 1 179 ? -8.096 7.030 -1.750 1.00 95.38 179 GLU A N 1
ATOM 1353 C CA . GLU A 1 179 ? -6.646 7.104 -1.565 1.00 95.38 179 GLU A CA 1
ATOM 1354 C C . GLU A 1 179 ? -6.000 7.653 -2.840 1.00 95.38 179 GLU A C 1
ATOM 1356 O O . GLU A 1 179 ? -6.373 7.260 -3.946 1.00 95.38 179 GLU A O 1
ATOM 1361 N N . VAL A 1 180 ? -5.004 8.523 -2.694 1.00 96.56 180 VAL A N 1
ATOM 1362 C CA . VAL A 1 180 ? -4.096 8.905 -3.784 1.00 96.56 180 VAL A CA 1
ATOM 1363 C C . VAL A 1 180 ? -2.656 8.728 -3.337 1.00 96.56 180 VAL A C 1
ATOM 1365 O O . VAL A 1 180 ? -2.335 8.877 -2.155 1.00 96.56 180 VAL A O 1
ATOM 1368 N N . TRP A 1 181 ? -1.776 8.408 -4.277 1.00 95.25 181 TRP A N 1
ATOM 1369 C CA . TRP A 1 181 ? -0.350 8.294 -4.008 1.00 95.25 181 TRP A CA 1
ATOM 1370 C C . TRP A 1 181 ? 0.487 8.787 -5.175 1.00 95.25 181 TRP A C 1
ATOM 1372 O O . TRP A 1 181 ? 0.065 8.752 -6.331 1.00 95.25 181 TRP A O 1
ATOM 1382 N N . ALA A 1 182 ? 1.706 9.200 -4.852 1.00 97.31 182 ALA A N 1
ATOM 1383 C CA . ALA A 1 182 ? 2.734 9.524 -5.822 1.00 97.31 182 ALA A CA 1
ATOM 1384 C C . ALA A 1 182 ? 4.118 9.252 -5.235 1.00 97.31 182 ALA A C 1
ATOM 1386 O O . ALA A 1 182 ? 4.300 9.218 -4.015 1.00 97.31 182 ALA A O 1
ATOM 1387 N N . GLY A 1 183 ? 5.098 9.055 -6.105 1.00 96.12 183 GLY A N 1
ATOM 1388 C CA . GLY A 1 183 ? 6.452 8.776 -5.671 1.00 96.12 183 GLY A CA 1
ATOM 1389 C C . GLY A 1 183 ? 7.456 8.679 -6.804 1.00 96.12 183 GLY A C 1
ATOM 1390 O O . GLY A 1 183 ? 7.154 8.926 -7.975 1.00 96.12 183 GLY A O 1
ATOM 1391 N N . VAL A 1 184 ? 8.671 8.316 -6.413 1.00 96.56 184 VAL A N 1
ATOM 1392 C CA . VAL A 1 184 ? 9.804 8.083 -7.302 1.00 96.56 184 VAL A CA 1
ATOM 1393 C C . VAL A 1 184 ? 10.517 6.810 -6.877 1.00 96.56 184 VAL A C 1
ATOM 1395 O O . VAL A 1 184 ? 10.656 6.527 -5.686 1.00 96.56 184 VAL A O 1
ATOM 1398 N N . GLU A 1 185 ? 10.971 6.041 -7.856 1.00 94.50 185 GLU A N 1
ATOM 1399 C CA . GLU A 1 185 ? 11.779 4.851 -7.630 1.00 94.50 185 GLU A CA 1
ATOM 1400 C C . GLU A 1 185 ? 13.065 4.929 -8.450 1.00 94.50 185 GLU A C 1
ATOM 1402 O O . GLU A 1 185 ? 13.051 5.287 -9.629 1.00 94.50 185 GLU A O 1
ATOM 1407 N N . PHE A 1 186 ? 14.175 4.582 -7.805 1.00 95.12 186 PHE A N 1
ATOM 1408 C CA . PHE A 1 186 ? 15.490 4.445 -8.406 1.00 95.12 186 PHE A CA 1
ATOM 1409 C C . PHE A 1 186 ? 16.005 3.024 -8.187 1.00 95.12 186 PHE A C 1
ATOM 1411 O O . PHE A 1 186 ? 16.014 2.531 -7.058 1.00 95.12 186 PHE A O 1
ATOM 1418 N N . ARG A 1 187 ? 16.456 2.362 -9.256 1.00 93.19 187 ARG A N 1
ATOM 1419 C CA . ARG A 1 187 ? 16.975 0.990 -9.205 1.00 93.19 187 ARG A CA 1
AT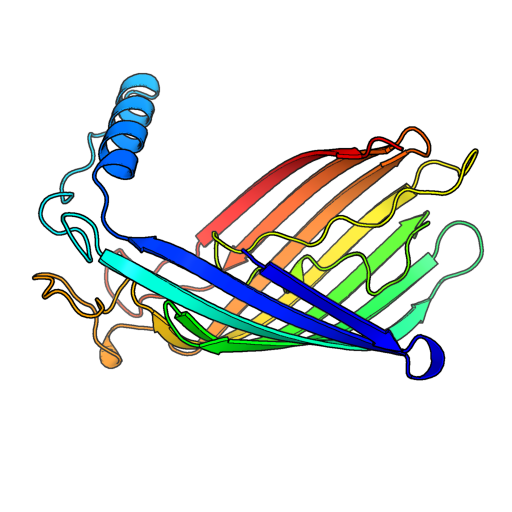OM 1420 C C . ARG A 1 187 ? 18.221 0.822 -10.049 1.00 93.19 187 ARG A C 1
ATOM 1422 O O . ARG A 1 187 ? 18.332 1.379 -11.137 1.00 93.19 187 ARG A O 1
ATOM 1429 N N . THR A 1 188 ? 19.136 -0.015 -9.576 1.00 93.31 188 THR A N 1
ATOM 1430 C CA . THR A 1 188 ? 20.399 -0.301 -10.262 1.00 93.31 188 THR A CA 1
ATOM 1431 C C . THR A 1 188 ? 20.521 -1.773 -10.646 1.00 93.31 188 THR A C 1
ATOM 1433 O O . THR A 1 188 ? 19.960 -2.667 -10.007 1.00 93.31 188 THR A O 1
ATOM 1436 N N . SER A 1 189 ? 21.336 -2.052 -11.664 1.00 91.94 189 SER A N 1
ATOM 1437 C CA . SER A 1 189 ? 21.736 -3.415 -12.041 1.00 91.94 189 SER A CA 1
ATOM 1438 C C . SER A 1 189 ? 22.597 -4.115 -10.983 1.00 91.94 189 SER A C 1
ATOM 1440 O O . SER A 1 189 ? 22.659 -5.343 -10.964 1.00 91.94 189 SER A O 1
ATOM 1442 N N . SER A 1 190 ? 23.184 -3.362 -10.043 1.00 90.81 190 SER A N 1
ATOM 1443 C CA . SER A 1 190 ? 23.819 -3.907 -8.837 1.00 90.81 190 SER A CA 1
ATOM 1444 C C . SER A 1 190 ? 22.811 -4.382 -7.783 1.00 90.81 190 SER A C 1
ATOM 1446 O O . SER A 1 190 ? 23.224 -4.897 -6.748 1.00 90.81 190 SER A O 1
ATOM 1448 N 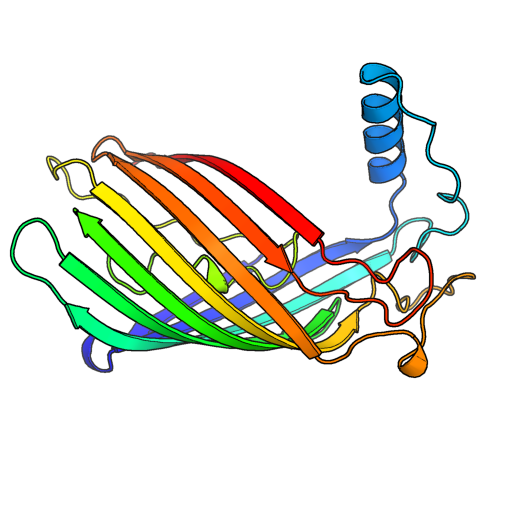N . GLY A 1 191 ? 21.502 -4.261 -8.028 1.00 89.44 191 GLY A N 1
ATOM 1449 C CA . GLY A 1 191 ? 20.434 -4.794 -7.180 1.00 89.44 191 GLY A CA 1
ATOM 1450 C C . GLY A 1 191 ? 20.012 -3.883 -6.029 1.00 89.44 191 GLY A C 1
ATOM 1451 O O . GLY A 1 191 ? 19.273 -4.342 -5.162 1.00 89.44 191 GLY A O 1
ATOM 1452 N N . TRP A 1 192 ? 20.484 -2.635 -5.996 1.00 92.50 192 TRP A N 1
ATOM 1453 C CA . TRP A 1 192 ? 19.976 -1.622 -5.071 1.00 92.50 192 TRP A CA 1
ATOM 1454 C C . TRP A 1 192 ? 18.678 -1.022 -5.605 1.00 92.50 192 TRP A C 1
ATOM 1456 O O . TRP A 1 192 ? 18.540 -0.795 -6.810 1.00 92.50 192 TRP A O 1
ATOM 1466 N N . ALA A 1 193 ? 17.751 -0.741 -4.697 1.00 91.50 193 ALA A N 1
ATOM 1467 C CA . ALA A 1 193 ? 16.540 0.010 -4.969 1.00 91.50 193 ALA A CA 1
ATOM 1468 C C . ALA A 1 193 ? 16.281 1.013 -3.841 1.00 91.50 193 ALA A C 1
ATOM 1470 O O . ALA A 1 193 ? 16.451 0.689 -2.664 1.00 91.50 193 ALA A O 1
ATOM 1471 N N . VAL A 1 194 ? 15.875 2.222 -4.220 1.00 93.56 194 VAL A N 1
ATOM 1472 C CA . VAL A 1 194 ? 15.406 3.263 -3.307 1.00 93.56 194 VAL A CA 1
ATOM 1473 C C . VAL A 1 194 ? 14.080 3.783 -3.835 1.00 93.56 194 VAL A C 1
ATOM 1475 O O . VAL A 1 194 ? 13.988 4.185 -4.996 1.00 93.56 194 VAL A O 1
ATOM 1478 N N . GLN A 1 195 ? 13.063 3.791 -2.985 1.00 91.94 195 GLN A N 1
ATOM 1479 C CA . GLN A 1 195 ? 11.741 4.301 -3.313 1.00 91.94 195 GLN A CA 1
ATOM 1480 C C . GLN A 1 195 ? 11.327 5.347 -2.287 1.00 91.94 19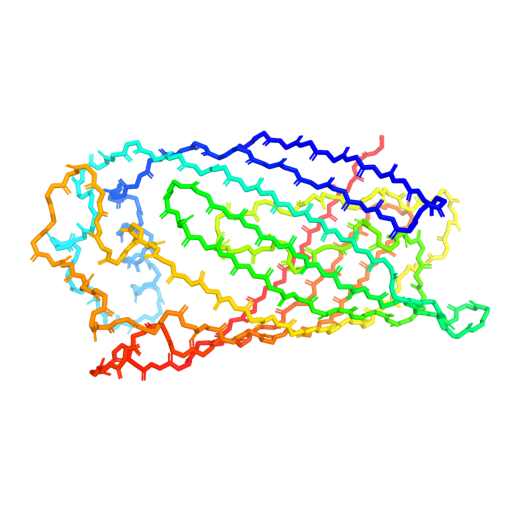5 GLN A C 1
ATOM 1482 O O . GLN A 1 195 ? 11.444 5.126 -1.083 1.00 91.94 195 GLN A O 1
ATOM 1487 N N . TYR A 1 196 ? 10.799 6.464 -2.776 1.00 94.00 196 TYR A N 1
ATOM 1488 C CA . TYR A 1 196 ? 10.031 7.400 -1.970 1.00 94.00 196 TYR A CA 1
ATOM 1489 C C . TYR A 1 196 ? 8.571 7.361 -2.409 1.00 94.00 196 TYR A C 1
ATOM 1491 O O . TYR A 1 196 ? 8.273 7.427 -3.602 1.00 94.00 196 TYR A O 1
ATOM 1499 N N . LEU A 1 197 ? 7.671 7.272 -1.437 1.00 91.50 197 LEU A N 1
ATOM 1500 C CA . LEU A 1 197 ? 6.231 7.184 -1.633 1.00 91.50 197 LEU A CA 1
ATOM 1501 C C . LEU A 1 197 ? 5.542 8.135 -0.659 1.00 91.50 197 LEU A C 1
ATOM 1503 O O . LEU A 1 197 ? 5.808 8.092 0.539 1.00 91.50 197 LEU A O 1
ATOM 1507 N N . ALA A 1 198 ? 4.618 8.941 -1.168 1.00 94.56 198 ALA A N 1
ATOM 1508 C CA . ALA A 1 198 ? 3.683 9.724 -0.375 1.00 94.56 198 ALA A CA 1
ATOM 1509 C C . ALA A 1 198 ? 2.253 9.275 -0.688 1.00 94.56 198 ALA A C 1
ATOM 1511 O O . ALA A 1 198 ? 1.910 9.023 -1.847 1.00 94.56 198 ALA A O 1
ATOM 1512 N N . ARG A 1 199 ? 1.418 9.181 0.346 1.00 93.25 199 ARG A N 1
ATOM 1513 C CA . ARG A 1 199 ? 0.009 8.799 0.259 1.00 93.25 199 ARG A CA 1
ATOM 1514 C C . ARG A 1 199 ? -0.867 9.752 1.040 1.00 93.25 199 ARG A C 1
ATOM 1516 O O . ARG A 1 199 ? -0.481 10.223 2.106 1.00 93.25 199 ARG A O 1
ATOM 1523 N N . TRP A 1 200 ? -2.072 9.944 0.535 1.00 94.81 200 TRP A N 1
ATOM 1524 C CA . TRP A 1 200 ? -3.172 10.597 1.224 1.00 94.81 200 TRP A CA 1
ATOM 1525 C C . TRP A 1 200 ? -4.388 9.673 1.204 1.00 94.81 200 TRP A C 1
ATOM 1527 O O . TRP A 1 200 ? -4.657 9.030 0.189 1.00 94.81 200 TRP A O 1
ATOM 1537 N N . GLU A 1 201 ? -5.119 9.622 2.310 1.00 94.12 201 GLU A N 1
ATOM 1538 C CA . GLU A 1 201 ? -6.354 8.859 2.470 1.00 94.12 201 GLU A CA 1
ATOM 1539 C C . GLU A 1 201 ? -7.457 9.752 3.059 1.00 94.12 201 GLU A C 1
ATOM 1541 O O . GLU A 1 201 ? -7.211 10.572 3.953 1.00 94.12 201 GLU A O 1
ATOM 1546 N N . SER A 1 202 ? -8.683 9.600 2.556 1.00 95.69 202 SER A N 1
ATOM 1547 C CA . SER A 1 202 ? -9.866 10.270 3.095 1.00 95.69 202 SER A CA 1
ATOM 1548 C C . SER A 1 202 ? -10.219 9.752 4.501 1.00 95.69 202 SER A C 1
ATOM 1550 O O . SER A 1 202 ? -9.817 8.648 4.860 1.00 95.69 202 SER A O 1
ATOM 1552 N N . PRO A 1 203 ? -11.017 10.486 5.295 1.00 94.69 203 PRO A N 1
ATOM 1553 C CA . PRO A 1 203 ? -11.387 10.054 6.642 1.00 94.69 203 PRO A CA 1
ATOM 1554 C C . PRO A 1 203 ? -12.050 8.672 6.700 1.00 94.69 203 PRO A C 1
ATOM 1556 O O . PRO A 1 203 ? -13.040 8.433 6.013 1.00 94.69 203 PRO A O 1
ATOM 1559 N N . GLU A 1 204 ? -11.562 7.796 7.581 1.00 92.19 204 GLU A N 1
ATOM 1560 C CA . GLU A 1 204 ? -12.208 6.509 7.887 1.00 92.19 204 GLU A CA 1
ATOM 1561 C C . GLU A 1 204 ? -13.357 6.663 8.902 1.00 92.19 204 GLU A C 1
ATOM 1563 O O . GLU A 1 204 ? -14.359 5.960 8.814 1.00 92.19 204 GLU A O 1
ATOM 1568 N N . MET A 1 205 ? -13.263 7.627 9.822 1.00 93.12 205 MET A N 1
ATOM 1569 C CA . MET A 1 205 ? -14.344 7.982 10.752 1.00 93.12 205 MET A CA 1
ATOM 1570 C C . MET A 1 205 ? -15.244 9.064 10.149 1.00 93.12 205 MET A C 1
ATOM 1572 O O . MET A 1 205 ? -14.747 9.982 9.494 1.00 93.12 205 MET A O 1
ATOM 1576 N N . ARG A 1 206 ? -16.552 9.002 10.420 1.00 93.06 206 ARG A N 1
ATOM 1577 C CA . ARG A 1 206 ? -17.532 10.011 9.970 1.00 93.06 206 ARG A CA 1
ATOM 1578 C C . ARG A 1 206 ? -17.583 11.260 10.842 1.00 93.06 206 ARG A C 1
ATOM 1580 O O . ARG A 1 206 ? -17.863 12.342 10.336 1.00 93.06 206 ARG A O 1
ATOM 1587 N N . PHE A 1 207 ? -17.363 11.107 12.146 1.00 90.12 207 PHE A N 1
ATOM 1588 C CA . PHE A 1 207 ? -17.571 12.169 13.129 1.00 90.12 207 PHE A CA 1
ATOM 1589 C C . PHE A 1 207 ? -16.438 12.226 14.161 1.00 90.12 207 PHE A C 1
ATOM 1591 O O . PHE A 1 207 ? -15.607 11.322 14.264 1.00 90.12 207 PHE A O 1
ATOM 1598 N N . GLY A 1 208 ? -16.422 13.304 14.948 1.00 88.50 208 GLY A N 1
ATOM 1599 C CA . GLY A 1 208 ? -15.476 13.503 16.044 1.00 88.50 208 GLY A CA 1
ATOM 1600 C C . GLY A 1 208 ? -14.046 13.800 15.587 1.00 88.50 208 GLY A C 1
ATOM 1601 O O . GLY A 1 208 ? -13.770 14.031 14.411 1.00 88.50 208 GLY A O 1
ATOM 1602 N N . SER A 1 209 ? -13.111 13.781 16.538 1.00 83.94 209 SER A N 1
ATOM 1603 C CA . SER A 1 209 ? -11.688 14.066 16.292 1.00 83.94 209 SER A CA 1
ATOM 1604 C C . SER A 1 209 ? -10.998 13.045 15.375 1.00 83.94 209 SER A C 1
ATOM 1606 O O . SER A 1 209 ? -9.942 13.335 14.810 1.00 83.94 209 SER A O 1
ATOM 1608 N N . GLY A 1 210 ? -11.593 11.859 15.210 1.00 84.12 210 GLY A N 1
ATOM 1609 C CA . GLY A 1 210 ? -11.127 10.820 14.292 1.00 84.12 210 GLY A CA 1
ATOM 1610 C C . GLY A 1 210 ? -11.477 11.074 12.823 1.00 84.12 210 GLY A C 1
ATOM 1611 O O . GLY A 1 210 ? -10.849 10.479 11.948 1.00 84.12 210 GLY A O 1
ATOM 1612 N N . SER A 1 211 ? -12.441 11.957 12.531 1.00 93.56 211 SER A N 1
ATOM 1613 C CA . SER A 1 211 ? -12.844 12.303 11.162 1.00 93.56 211 SER A CA 1
ATOM 1614 C C . SER A 1 211 ? -11.831 13.254 10.526 1.00 93.56 211 SER A C 1
ATOM 1616 O O . SER A 1 211 ? -12.043 14.464 10.428 1.00 93.56 211 SER A O 1
ATOM 1618 N N . ARG A 1 212 ? -10.700 12.700 10.095 1.00 91.62 212 ARG A N 1
ATOM 1619 C CA . ARG A 1 212 ? -9.612 13.443 9.457 1.00 91.62 212 ARG A CA 1
ATOM 1620 C C . ARG A 1 212 ? -9.035 12.663 8.291 1.00 91.62 212 ARG A C 1
ATOM 1622 O O . ARG A 1 212 ? -8.931 11.442 8.355 1.00 91.62 212 ARG A O 1
ATOM 1629 N N . SER A 1 213 ? -8.613 13.377 7.254 1.00 92.19 213 SER A N 1
ATOM 1630 C CA . SER A 1 213 ? -7.764 12.775 6.234 1.00 92.19 213 SER A CA 1
ATOM 1631 C C . SER A 1 213 ? -6.386 12.485 6.816 1.00 92.19 213 SER A C 1
ATOM 1633 O O . SER A 1 213 ? -5.905 13.218 7.686 1.00 92.19 213 SER A O 1
ATOM 1635 N N . PHE A 1 214 ? -5.740 11.445 6.311 1.00 89.44 214 PHE A N 1
ATOM 1636 C CA . PHE A 1 214 ? -4.441 11.007 6.792 1.00 89.44 214 PHE A CA 1
ATOM 1637 C C . PHE A 1 214 ? -3.428 11.005 5.651 1.00 89.44 214 PHE A C 1
ATOM 1639 O O . PHE A 1 214 ? -3.674 10.427 4.596 1.00 89.44 214 PHE A O 1
ATOM 1646 N N . THR A 1 215 ? -2.281 11.643 5.874 1.00 91.81 215 THR A N 1
ATOM 1647 C CA . THR A 1 215 ? -1.157 11.644 4.935 1.00 91.81 215 THR A CA 1
ATOM 1648 C C . THR A 1 215 ? 0.016 10.940 5.587 1.00 91.81 215 THR A C 1
ATOM 1650 O O . THR A 1 215 ? 0.362 11.233 6.731 1.00 91.81 215 THR A O 1
ATOM 1653 N N . TRP A 1 216 ? 0.652 10.040 4.852 1.00 90.19 216 TRP A N 1
ATOM 1654 C CA . TRP A 1 216 ? 1.862 9.362 5.294 1.00 90.19 216 TRP A CA 1
ATOM 1655 C C . TRP A 1 216 ? 2.792 9.127 4.113 1.00 90.19 216 TRP A C 1
ATOM 1657 O O . TRP A 1 216 ? 2.386 9.191 2.954 1.00 90.19 216 TRP A O 1
ATOM 1667 N N . GLY A 1 217 ? 4.058 8.867 4.404 1.00 90.00 217 GLY A N 1
ATOM 1668 C CA . GLY A 1 217 ? 5.025 8.513 3.384 1.00 90.00 217 GLY A CA 1
ATOM 1669 C C . GLY A 1 217 ? 6.031 7.504 3.898 1.00 90.00 217 GLY A C 1
ATOM 1670 O O . GLY A 1 217 ? 6.148 7.278 5.102 1.00 90.00 217 GLY A O 1
ATOM 1671 N N . SER A 1 218 ? 6.746 6.893 2.967 1.00 88.69 218 SER A N 1
ATOM 1672 C CA . SER A 1 218 ? 7.779 5.910 3.252 1.00 88.69 218 SER A CA 1
ATOM 1673 C C . SER A 1 218 ? 8.989 6.134 2.361 1.00 88.69 218 SER A C 1
ATOM 1675 O O . SER A 1 218 ? 8.865 6.511 1.194 1.00 88.69 218 SER A O 1
ATOM 1677 N N . ILE A 1 219 ? 10.160 5.861 2.928 1.00 91.00 219 ILE A N 1
ATOM 1678 C CA . ILE A 1 219 ? 11.391 5.643 2.179 1.00 91.00 219 ILE A CA 1
ATOM 1679 C C . ILE A 1 219 ? 11.719 4.164 2.336 1.00 91.00 219 ILE A C 1
ATOM 1681 O O . ILE A 1 219 ? 11.950 3.701 3.453 1.00 91.00 219 ILE A O 1
ATOM 1685 N N . GLU A 1 220 ? 11.715 3.426 1.233 1.00 88.94 220 GLU A N 1
ATOM 1686 C CA . GLU A 1 220 ? 12.141 2.031 1.207 1.00 88.94 220 GLU A CA 1
ATOM 1687 C C . GLU A 1 220 ? 13.522 1.941 0.564 1.00 88.94 220 GLU A C 1
ATOM 1689 O O . GLU A 1 220 ? 13.752 2.479 -0.520 1.00 88.94 220 GLU A O 1
ATOM 1694 N N . ILE A 1 221 ? 14.441 1.251 1.236 1.00 90.69 221 ILE A N 1
ATOM 1695 C CA . ILE A 1 221 ? 15.756 0.909 0.701 1.00 90.69 221 ILE A CA 1
ATOM 1696 C C . ILE A 1 221 ? 15.851 -0.607 0.719 1.00 90.69 221 ILE A C 1
ATOM 1698 O O . ILE A 1 221 ? 15.717 -1.227 1.775 1.00 90.69 221 ILE A O 1
ATOM 1702 N N . SER A 1 222 ? 16.101 -1.208 -0.438 1.00 88.56 222 SER A N 1
ATOM 1703 C CA . SER A 1 222 ? 16.251 -2.654 -0.541 1.00 88.56 222 SER A CA 1
ATOM 1704 C C . SER A 1 222 ? 17.464 -3.045 -1.374 1.00 88.56 222 SER A C 1
ATOM 1706 O O . SER A 1 222 ? 17.915 -2.337 -2.280 1.00 88.56 222 SER A O 1
ATOM 1708 N N . LYS A 1 223 ? 18.018 -4.207 -1.026 1.00 89.62 223 LYS A N 1
ATOM 1709 C CA . LYS A 1 223 ? 19.099 -4.856 -1.756 1.00 89.62 223 LYS A CA 1
ATOM 1710 C C . LYS A 1 223 ? 18.654 -6.258 -2.123 1.00 89.62 223 LYS A C 1
ATOM 1712 O O . LYS A 1 223 ? 18.429 -7.092 -1.254 1.00 89.62 223 LYS A O 1
ATOM 1717 N N . THR A 1 224 ? 18.575 -6.527 -3.419 1.00 85.56 224 THR A N 1
ATOM 1718 C CA . THR A 1 224 ? 18.425 -7.896 -3.918 1.00 85.56 224 THR A CA 1
ATOM 1719 C C . THR A 1 224 ? 19.813 -8.487 -4.133 1.00 85.56 224 THR A C 1
ATOM 1721 O O . THR A 1 224 ? 20.651 -7.891 -4.822 1.00 85.56 224 THR A O 1
ATOM 1724 N N . PHE A 1 225 ? 20.078 -9.632 -3.509 1.00 83.00 225 PHE A N 1
ATOM 1725 C CA . PHE A 1 225 ? 21.271 -10.435 -3.762 1.00 83.00 225 PHE A CA 1
ATOM 1726 C C . PHE A 1 225 ? 20.955 -11.432 -4.873 1.00 83.00 225 PHE A C 1
ATOM 1728 O O . PHE A 1 225 ? 19.832 -11.929 -4.959 1.00 83.00 225 PHE A O 1
ATOM 1735 N N . ARG A 1 226 ? 21.924 -11.642 -5.757 1.00 68.56 226 ARG A N 1
ATOM 1736 C CA . ARG A 1 226 ? 21.862 -12.682 -6.778 1.00 68.56 226 ARG A CA 1
ATOM 1737 C C . ARG A 1 226 ? 22.727 -13.846 -6.349 1.00 68.56 226 ARG A C 1
ATOM 1739 O O . ARG A 1 226 ? 23.737 -13.560 -5.667 1.00 68.56 226 ARG A O 1
#

Foldseek 3Di:
DDKDKDDDVVQQKIKMKDKDKDKPADCPVLVVQQVVCVVVVHDRDDCSVQFFNHPIDMWMKMKMKMKGWPDKDDDDQKIKTKIKMWMAMDIQWGKIKIKIKMKIGRDQFDPVQDCPVRCPDPPDDRHHTDAGAAVDDKTKMKMKMKMKMQTPDHCRAAHDPDDGPHHDDPVFFDRIKMKIKIWMWIHDNQQKIWIKMKMKMAQGTDDDPSRDIDIDIDIDIDGDDD

Sequence (226 aa):
SAGRRYVSPEAGVAYSSSLTFGIMGLDAARSVQHALHSLTGSVQPQGWSHQISAGGEPTLRYSTARQALLGEFGQGTLHGDSKWTVAGSLGTVTEGSLAFSARWGRIESPWWAFTPEQTMYVQETQPIAPPLGLGAPPAIFLFAGARAKLRVYNAFLQGQFRQSDLTYGWSDLNTTIGEVWAGVEFRTSSGWAVQYLARWESPEMRFGSGSRSFTWGSIEISKTFR